Protein AF-0000000072982769 (afdb_homodimer)

Secondary structure (DSSP, 8-state):
--HHHHHHHHHHHHHHHHHHHHHHHS-HHHHHHHTT--HHHHTSHHHHHHHHHHHHHHHHHHHHHHHHHHH--HHHHHHHHHHHHHHHHHHHHHHHHHT-THHIIIIIHHHHHHHHHTT-/--HHHHHHHHHHHHHHHHHHHHHHHS-HHHHHHHTT--HHHHTSHHHHHHHHHHHHHHHHHHHHHHHHHHH--HHHHHHHHHHHHHHHHHHHHHHHHHT-THHIIIIIHHHHHHHHHTT-

Organism: Lacticaseibacillus paracasei (strain ATCC 334 / BCRC 17002 / CCUG 31169 / CIP 107868 / KCTC 3260 / NRRL B-441) (NCBI:txid321967)

Solvent-accessible surface area (backbone atoms only — not comparable to full-atom values): 11637 Å² total; per-residue (Å²): 131,48,68,68,37,51,51,42,50,49,49,52,22,50,49,27,43,52,50,14,46,39,40,58,66,44,53,49,68,56,40,14,62,78,54,61,43,59,52,77,52,41,64,32,68,67,44,41,49,51,34,30,52,52,11,46,49,30,35,38,52,18,49,44,53,51,47,42,68,70,75,37,60,71,70,57,26,42,52,52,48,38,42,52,25,44,36,41,20,53,44,14,49,51,38,21,74,69,52,36,64,64,31,32,67,71,33,12,48,52,18,44,52,38,29,57,44,58,77,98,131,48,68,66,37,50,52,42,50,49,49,52,21,50,49,27,41,50,48,15,46,39,40,58,66,44,52,49,69,54,41,14,62,76,55,61,42,60,52,78,53,41,63,33,67,67,45,41,50,52,35,30,53,52,12,45,50,31,34,38,51,17,50,45,53,50,47,40,66,70,75,36,60,70,69,58,28,42,51,52,49,36,43,52,24,45,37,41,19,54,44,14,47,52,36,21,74,70,53,36,64,64,31,31,66,72,33,13,48,51,19,43,51,37,29,57,44,59,78,97

Structure (mmCIF, N/CA/C/O backbone):
data_AF-0000000072982769-model_v1
#
loop_
_entity.id
_entity.type
_entity.pdbx_description
1 polymer 'Predicted membrane protein'
#
loop_
_atom_site.group_PDB
_atom_site.id
_atom_site.type_symbol
_atom_site.label_atom_id
_atom_site.label_alt_id
_atom_site.label_comp_id
_atom_site.label_asym_id
_atom_site.label_entity_id
_atom_site.label_seq_id
_atom_site.pdbx_PDB_ins_code
_atom_site.Cartn_x
_atom_site.Cartn_y
_atom_site.Cartn_z
_atom_site.occupancy
_atom_site.B_iso_or_equiv
_atom_site.auth_seq_id
_atom_site.auth_comp_id
_atom_site.auth_asym_id
_atom_site.auth_atom_id
_atom_site.pdbx_PDB_model_num
ATOM 1 N N . MET A 1 1 ? 12.148 -16.719 -15.406 1 91.94 1 MET A N 1
ATOM 2 C CA . MET A 1 1 ? 12.344 -15.281 -15.359 1 91.94 1 MET A CA 1
ATOM 3 C C . MET A 1 1 ? 13.805 -14.922 -15.609 1 91.94 1 MET A C 1
ATOM 5 O O . MET A 1 1 ? 14.711 -15.633 -15.172 1 91.94 1 MET A O 1
ATOM 9 N N . SER A 1 2 ? 14.016 -13.852 -16.344 1 95.31 2 SER A N 1
ATOM 10 C CA . SER A 1 2 ? 15.391 -13.461 -16.672 1 95.31 2 SER A CA 1
ATOM 11 C C . SER A 1 2 ? 16.109 -12.938 -15.438 1 95.31 2 SER A C 1
ATOM 13 O O . SER A 1 2 ? 15.484 -12.562 -14.445 1 95.31 2 SER A O 1
ATOM 15 N N . LEU A 1 3 ? 17.375 -12.984 -15.5 1 96.44 3 LEU A N 1
ATOM 16 C CA . LEU A 1 3 ? 18.188 -12.461 -14.406 1 96.44 3 LEU A CA 1
ATOM 17 C C . LEU A 1 3 ? 17.953 -10.969 -14.219 1 96.44 3 LEU A C 1
ATOM 19 O O . LEU A 1 3 ? 17.906 -10.484 -13.086 1 96.44 3 LEU A O 1
ATOM 23 N N . ILE A 1 4 ? 17.812 -10.258 -15.328 1 97.62 4 ILE A N 1
ATOM 24 C CA . ILE A 1 4 ? 17.594 -8.812 -15.266 1 97.62 4 ILE A CA 1
ATOM 25 C C . ILE A 1 4 ? 16.281 -8.516 -14.539 1 97.62 4 ILE A C 1
ATOM 27 O O . ILE A 1 4 ? 16.234 -7.633 -13.68 1 97.62 4 ILE A O 1
ATOM 31 N N . SER A 1 5 ? 15.219 -9.242 -14.914 1 98.25 5 SER A N 1
ATOM 32 C CA . SER A 1 5 ? 13.938 -9.047 -14.242 1 98.25 5 SER A CA 1
ATOM 33 C C . SER A 1 5 ? 14.047 -9.344 -12.75 1 98.25 5 SER A C 1
ATOM 35 O O . SER A 1 5 ? 13.516 -8.602 -11.922 1 98.25 5 SER A O 1
ATOM 37 N N . THR A 1 6 ? 14.797 -10.398 -12.438 1 98.44 6 THR A N 1
ATOM 38 C CA . THR A 1 6 ? 14.961 -10.797 -11.039 1 98.44 6 THR A CA 1
ATOM 39 C C . THR A 1 6 ? 15.688 -9.703 -10.258 1 98.44 6 THR A C 1
ATOM 41 O O . THR A 1 6 ? 15.258 -9.336 -9.156 1 98.44 6 THR A O 1
ATOM 44 N N . LEU A 1 7 ? 16.656 -9.203 -10.82 1 98.62 7 LEU A N 1
ATOM 45 C CA . LEU A 1 7 ? 17.453 -8.172 -10.164 1 98.62 7 LEU A CA 1
ATOM 46 C C . LEU A 1 7 ? 16.641 -6.891 -10 1 98.62 7 LEU A C 1
ATOM 48 O O . LEU A 1 7 ? 16.688 -6.254 -8.945 1 98.62 7 LEU A O 1
ATOM 52 N N . LEU A 1 8 ? 15.883 -6.535 -11.031 1 98.81 8 LEU A N 1
ATOM 53 C CA . LEU A 1 8 ? 15.094 -5.309 -10.984 1 98.81 8 LEU A CA 1
ATOM 54 C C . LEU A 1 8 ? 13.984 -5.414 -9.945 1 98.81 8 LEU A C 1
ATOM 56 O O . LEU A 1 8 ? 13.703 -4.449 -9.227 1 98.81 8 LEU A O 1
ATOM 60 N N . VAL A 1 9 ? 13.359 -6.574 -9.836 1 98.88 9 VAL A N 1
ATOM 61 C CA . VAL A 1 9 ? 12.344 -6.777 -8.805 1 98.88 9 VAL A CA 1
ATOM 62 C C . VAL A 1 9 ? 12.984 -6.668 -7.426 1 98.88 9 VAL A C 1
ATOM 64 O O . VAL A 1 9 ? 12.422 -6.043 -6.523 1 98.88 9 VAL A O 1
ATOM 67 N N . GLY A 1 10 ? 14.172 -7.285 -7.266 1 98.81 10 GLY A N 1
ATOM 68 C CA . GLY A 1 10 ? 14.898 -7.168 -6.008 1 98.81 10 GLY A CA 1
ATOM 69 C C . GLY A 1 10 ? 15.211 -5.73 -5.633 1 98.81 10 GLY A C 1
ATOM 70 O O . GLY A 1 10 ? 15.016 -5.328 -4.484 1 98.81 10 GLY A O 1
ATOM 71 N N . LEU A 1 11 ? 15.602 -4.934 -6.602 1 98.75 11 LEU A N 1
ATOM 72 C CA . LEU A 1 11 ? 15.93 -3.531 -6.375 1 98.75 11 LEU A CA 1
ATOM 73 C C . LEU A 1 11 ? 14.68 -2.729 -6.02 1 98.75 11 LEU A C 1
ATOM 75 O O . LEU A 1 11 ? 14.734 -1.835 -5.172 1 98.75 11 LEU A O 1
ATOM 79 N N . LEU A 1 12 ? 13.594 -3.09 -6.656 1 98.81 12 LEU A N 1
ATOM 80 C CA . LEU A 1 12 ? 12.336 -2.42 -6.336 1 98.81 12 LEU A CA 1
ATOM 81 C C . LEU A 1 12 ? 11.898 -2.738 -4.91 1 98.81 12 LEU A C 1
ATOM 83 O O . LEU A 1 12 ? 11.391 -1.862 -4.203 1 98.81 12 LEU A O 1
ATOM 87 N N . GLY A 1 13 ? 12.062 -4 -4.508 1 98.81 13 GLY A N 1
ATOM 88 C CA . GLY A 1 13 ? 11.812 -4.352 -3.121 1 98.81 13 GLY A CA 1
ATOM 89 C C . GLY A 1 13 ? 12.664 -3.57 -2.141 1 98.81 13 GLY A C 1
ATOM 90 O O . GLY A 1 13 ? 12.156 -3.059 -1.14 1 98.81 13 GLY A O 1
ATOM 91 N N . LEU A 1 14 ? 13.922 -3.42 -2.459 1 98.69 14 LEU A N 1
ATOM 92 C CA . LEU A 1 14 ? 14.844 -2.67 -1.609 1 98.69 14 LEU A CA 1
ATOM 93 C C . LEU A 1 14 ? 14.469 -1.193 -1.569 1 98.69 14 LEU A C 1
ATOM 95 O O . LEU A 1 14 ? 14.586 -0.547 -0.526 1 98.69 14 LEU A O 1
ATOM 99 N N . LEU A 1 15 ? 14.07 -0.693 -2.688 1 98.69 15 LEU A N 1
ATOM 100 C CA . LEU A 1 15 ? 13.594 0.687 -2.744 1 98.69 15 LEU A CA 1
ATOM 101 C C . LEU A 1 15 ? 12.453 0.912 -1.758 1 98.69 15 LEU A C 1
ATOM 103 O O . LEU A 1 15 ? 12.477 1.874 -0.987 1 98.69 15 LEU A O 1
ATOM 107 N N . HIS A 1 16 ? 11.516 0.004 -1.692 1 98.88 16 HIS A N 1
ATOM 108 C CA . HIS A 1 16 ? 10.352 0.176 -0.829 1 98.88 16 HIS A CA 1
ATOM 109 C C . HIS A 1 16 ? 10.719 -0.029 0.637 1 98.88 16 HIS A C 1
ATOM 111 O O . HIS A 1 16 ? 10.102 0.566 1.524 1 98.88 16 HIS A O 1
ATOM 117 N N . LEU A 1 17 ? 11.75 -0.805 0.918 1 98.88 17 LEU A N 1
ATOM 118 C CA . LEU A 1 17 ? 12.25 -0.886 2.285 1 98.88 17 LEU A CA 1
ATOM 119 C C . LEU A 1 17 ? 12.922 0.423 2.695 1 98.88 17 LEU A C 1
ATOM 121 O O . LEU A 1 17 ? 12.789 0.857 3.842 1 98.88 17 LEU A O 1
ATOM 125 N N . THR A 1 18 ? 13.617 1.024 1.748 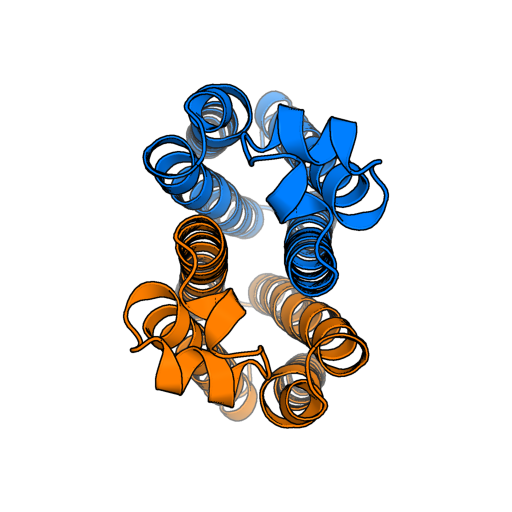1 98.5 18 THR A N 1
ATOM 126 C CA . THR A 1 18 ? 14.266 2.301 2.018 1 98.5 18 THR A CA 1
ATOM 127 C C . THR A 1 18 ? 13.234 3.396 2.264 1 98.5 18 THR A C 1
ATOM 129 O O . THR A 1 18 ? 13.375 4.195 3.191 1 98.5 18 THR A O 1
ATOM 132 N N . ILE A 1 19 ? 12.188 3.365 1.481 1 98.25 19 ILE A N 1
ATOM 133 C CA . ILE A 1 19 ? 11.117 4.344 1.643 1 98.25 19 ILE A CA 1
ATOM 134 C C . ILE A 1 19 ? 10.422 4.125 2.98 1 98.25 19 ILE A C 1
ATOM 136 O O . ILE A 1 19 ? 10.109 5.082 3.691 1 98.25 19 ILE A O 1
ATOM 140 N N . MET A 1 20 ? 10.219 2.904 3.326 1 98.81 20 MET A N 1
ATOM 141 C CA . MET A 1 20 ? 9.648 2.59 4.633 1 98.81 20 MET A CA 1
ATOM 142 C C . MET A 1 20 ? 10.508 3.172 5.754 1 98.81 20 MET A C 1
ATOM 144 O O . MET A 1 20 ? 9.992 3.807 6.672 1 98.81 20 MET A O 1
ATOM 148 N N . ALA A 1 21 ? 11.812 2.939 5.664 1 98.75 21 ALA A N 1
ATOM 149 C CA . ALA A 1 21 ? 12.719 3.432 6.699 1 98.75 21 ALA A CA 1
ATOM 150 C C . ALA A 1 21 ? 12.641 4.949 6.816 1 98.75 21 ALA A C 1
ATOM 152 O O . ALA A 1 21 ? 12.609 5.492 7.926 1 98.75 21 ALA A O 1
ATOM 153 N N . LEU A 1 22 ? 12.578 5.625 5.738 1 98.44 22 LEU A N 1
ATOM 154 C CA . LEU A 1 22 ? 12.484 7.082 5.727 1 98.44 22 LEU A CA 1
ATOM 155 C C . LEU A 1 22 ? 11.18 7.555 6.348 1 98.44 22 LEU A C 1
ATOM 157 O O . LEU A 1 22 ? 11.172 8.484 7.16 1 98.44 22 LEU A O 1
ATOM 161 N N . GLU A 1 23 ? 10.109 6.887 6.008 1 98.62 23 GLU A N 1
ATOM 162 C CA . GLU A 1 23 ? 8.781 7.281 6.48 1 98.62 23 GLU A CA 1
ATOM 163 C C . GLU A 1 23 ? 8.617 6.98 7.965 1 98.62 23 GLU A C 1
ATOM 165 O O . GLU A 1 23 ? 8.023 7.777 8.703 1 98.62 23 GLU A O 1
ATOM 170 N N . MET A 1 24 ? 9.18 5.914 8.406 1 98.62 24 MET A N 1
ATOM 171 C CA . MET A 1 24 ? 8.906 5.461 9.766 1 98.62 24 MET A CA 1
ATOM 172 C C . MET A 1 24 ? 9.945 6.004 10.742 1 98.62 24 MET A C 1
ATOM 174 O O . MET A 1 24 ? 9.633 6.266 11.906 1 98.62 24 MET A O 1
ATOM 178 N N . PHE A 1 25 ? 11.164 6.223 10.211 1 98.56 25 PHE A N 1
ATOM 179 C CA . PHE A 1 25 ? 12.234 6.492 11.164 1 98.56 25 PHE A CA 1
ATOM 180 C C . PHE A 1 25 ? 13.008 7.746 10.773 1 98.56 25 PHE A C 1
ATOM 182 O O . PHE A 1 25 ? 13.867 8.211 11.523 1 98.56 25 PHE A O 1
ATOM 189 N N . GLY A 1 26 ? 12.773 8.336 9.656 1 98.38 26 GLY A N 1
ATOM 190 C CA . GLY A 1 26 ? 13.484 9.531 9.234 1 98.38 26 GLY A CA 1
ATOM 191 C C . GLY A 1 26 ? 13.227 10.727 10.125 1 98.38 26 GLY A C 1
ATOM 192 O O . GLY A 1 26 ? 12.164 10.828 10.75 1 98.38 26 GLY A O 1
ATOM 193 N N . LYS A 1 27 ? 14.227 11.656 10.156 1 98.38 27 LYS A N 1
ATOM 194 C CA . LYS A 1 27 ? 13.977 12.93 10.82 1 98.38 27 LYS A CA 1
ATOM 195 C C . LYS A 1 27 ? 13.008 13.789 10.008 1 98.38 27 LYS A C 1
ATOM 197 O O . LYS A 1 27 ? 12.984 13.727 8.781 1 98.38 27 LYS A O 1
ATOM 202 N N . PRO A 1 28 ? 12.273 14.516 10.75 1 98.38 28 PRO A N 1
ATOM 203 C CA . PRO A 1 28 ? 11.281 15.336 10.055 1 98.38 28 PRO A CA 1
ATOM 204 C C . PRO A 1 28 ? 11.891 16.156 8.914 1 98.38 28 PRO A C 1
ATOM 206 O O . PRO A 1 28 ? 11.266 16.312 7.863 1 98.38 28 PRO A O 1
ATOM 209 N N . GLU A 1 29 ? 13.062 16.625 9.055 1 98.44 29 GLU A N 1
ATOM 210 C CA . GLU A 1 29 ? 13.719 17.406 8.008 1 98.44 29 GLU A CA 1
ATOM 211 C C . GLU A 1 29 ? 13.945 16.562 6.754 1 98.44 29 GLU A C 1
ATOM 213 O O . GLU A 1 29 ? 13.719 17.047 5.637 1 98.44 29 GLU A O 1
ATOM 218 N N . SER A 1 30 ? 14.375 15.398 6.953 1 98.06 30 SER A N 1
ATOM 219 C CA . SER A 1 30 ? 14.602 14.477 5.84 1 98.06 30 SER A CA 1
ATOM 220 C C . SER A 1 30 ? 13.289 14.094 5.164 1 98.06 30 SER A C 1
ATOM 222 O O . SER A 1 30 ? 13.203 14.055 3.936 1 98.06 30 SER A O 1
ATOM 224 N N . GLN A 1 31 ? 12.32 13.789 5.957 1 98 31 GLN A N 1
ATOM 225 C CA . GLN A 1 31 ? 11.008 13.461 5.414 1 98 31 GLN A CA 1
ATOM 226 C C . GLN A 1 31 ? 10.445 14.617 4.598 1 98 31 GLN A C 1
ATOM 228 O O . GLN A 1 31 ? 9.969 14.422 3.477 1 98 31 GLN A O 1
ATOM 233 N N . ALA A 1 32 ? 10.531 15.828 5.195 1 97.94 32 ALA A N 1
ATOM 234 C CA . ALA A 1 32 ? 10.039 17.016 4.512 1 97.94 32 ALA A CA 1
ATOM 235 C C . ALA A 1 32 ? 10.703 17.188 3.15 1 97.94 32 ALA A C 1
ATOM 237 O O . ALA A 1 32 ? 10.031 17.453 2.15 1 97.94 32 ALA A O 1
ATOM 238 N N . GLU A 1 33 ? 11.93 16.938 3.064 1 96.06 33 GLU A N 1
ATOM 239 C CA . GLU A 1 33 ? 12.703 17.094 1.835 1 96.06 33 GLU A CA 1
A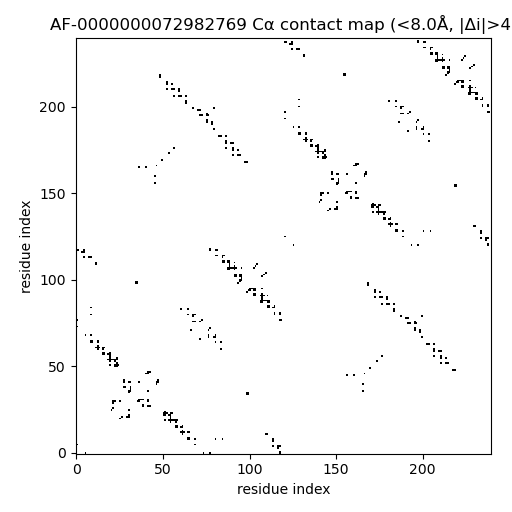TOM 240 C C . GLU A 1 33 ? 12.352 16.016 0.821 1 96.06 33 GLU A C 1
ATOM 242 O O . GLU A 1 33 ? 12.062 16.312 -0.341 1 96.06 33 GLU A O 1
ATOM 247 N N . ASN A 1 34 ? 12.312 14.789 1.242 1 94 34 ASN A N 1
ATOM 248 C CA . ASN A 1 34 ? 12.164 13.664 0.332 1 94 34 ASN A CA 1
ATOM 249 C C . ASN A 1 34 ? 10.727 13.523 -0.157 1 94 34 ASN A C 1
ATOM 251 O O . ASN A 1 34 ? 10.484 13.039 -1.261 1 94 34 ASN A O 1
ATOM 255 N N . PHE A 1 35 ? 9.844 14.039 0.615 1 94.62 35 PHE A N 1
ATOM 256 C CA . PHE A 1 35 ? 8.445 13.867 0.239 1 94.62 35 PHE A CA 1
ATOM 257 C C . PHE A 1 35 ? 7.812 15.203 -0.129 1 94.62 35 PHE A C 1
ATOM 259 O O . PHE A 1 35 ? 6.598 15.289 -0.318 1 94.62 35 PHE A O 1
ATOM 266 N N . SER A 1 36 ? 8.656 16.203 -0.176 1 95.31 36 SER A N 1
ATOM 267 C CA . SER A 1 36 ? 8.25 17.531 -0.636 1 95.31 36 SER A CA 1
ATOM 268 C C . SER A 1 36 ? 7.059 18.047 0.163 1 95.31 36 SER A C 1
ATOM 270 O O . SER A 1 36 ? 6.055 18.484 -0.414 1 95.31 36 SER A O 1
ATOM 272 N N . MET A 1 37 ? 7.121 18 1.462 1 96.38 37 MET A N 1
ATOM 273 C CA . MET A 1 37 ? 6.141 18.531 2.41 1 96.38 37 MET A CA 1
ATOM 274 C C . MET A 1 37 ? 6.754 19.625 3.268 1 96.38 37 MET A C 1
ATOM 276 O O . MET A 1 37 ? 7.953 19.609 3.555 1 96.38 37 MET A O 1
ATOM 280 N N . PRO A 1 38 ? 5.918 20.625 3.6 1 98 38 PRO A N 1
ATOM 281 C CA . PRO A 1 38 ? 6.461 21.625 4.523 1 98 38 PRO A CA 1
ATOM 282 C C . PRO A 1 38 ? 6.895 21.016 5.855 1 98 38 PRO A C 1
ATOM 284 O O . PRO A 1 38 ? 6.215 20.141 6.395 1 98 38 PRO A O 1
ATOM 287 N N . LEU A 1 39 ? 8.023 21.484 6.316 1 98.38 39 LEU A N 1
ATOM 288 C CA . LEU A 1 39 ? 8.57 20.984 7.578 1 98.38 39 LEU A CA 1
ATOM 289 C C . LEU A 1 39 ? 7.562 21.156 8.711 1 98.38 39 LEU A C 1
ATOM 291 O O . LEU A 1 39 ? 7.402 20.281 9.547 1 98.38 39 LEU A O 1
ATOM 295 N N . ALA A 1 40 ? 6.879 22.266 8.734 1 98.38 40 ALA A N 1
ATOM 296 C CA . ALA A 1 40 ? 5.898 22.562 9.781 1 98.38 40 ALA A CA 1
ATOM 297 C C . ALA A 1 40 ? 4.777 21.516 9.773 1 98.38 40 ALA A C 1
ATOM 299 O O . ALA A 1 40 ? 4.262 21.156 10.836 1 98.38 40 ALA A O 1
ATOM 300 N N . PHE A 1 41 ? 4.488 21.047 8.648 1 98.38 41 PHE A N 1
ATOM 301 C CA . PHE A 1 41 ? 3.457 20.016 8.523 1 98.38 41 PHE A CA 1
ATOM 302 C C . PHE A 1 41 ? 3.971 18.672 9.008 1 98.38 41 PHE A C 1
ATOM 304 O O . PHE A 1 41 ? 3.309 18 9.797 1 98.38 41 PHE A O 1
ATOM 311 N N . VAL A 1 42 ? 5.113 18.266 8.547 1 98.5 42 VAL A N 1
ATOM 312 C CA . VAL A 1 42 ? 5.688 16.953 8.82 1 98.5 42 VAL A CA 1
ATOM 313 C C . VAL A 1 42 ? 5.887 16.766 10.32 1 98.5 42 VAL A C 1
ATOM 315 O O . VAL A 1 42 ? 5.746 15.664 10.844 1 98.5 42 VAL A O 1
ATOM 318 N N . LYS A 1 43 ? 6.07 17.891 10.977 1 98.56 43 LYS A N 1
ATOM 319 C CA . LYS A 1 43 ? 6.363 17.828 12.406 1 98.56 43 LYS A CA 1
ATOM 320 C C . LYS A 1 43 ? 5.094 17.594 13.219 1 98.56 43 LYS A C 1
ATOM 322 O O . LYS A 1 43 ? 5.164 17.266 14.406 1 98.56 43 LYS A O 1
ATOM 327 N N . GLN A 1 44 ? 3.988 17.766 12.625 1 98.12 44 GLN A N 1
ATOM 328 C CA . GLN A 1 44 ? 2.74 17.5 13.344 1 98.12 44 GLN A CA 1
ATOM 329 C C . GLN A 1 44 ? 2.598 16.031 13.68 1 98.12 44 GLN A C 1
ATOM 331 O O . GLN A 1 44 ? 2.922 15.156 12.867 1 98.12 44 GLN A O 1
ATOM 336 N N . PRO A 1 45 ? 2.102 15.773 14.828 1 97.62 45 PRO A N 1
ATOM 337 C CA . PRO A 1 45 ? 1.966 14.375 15.25 1 97.62 45 PRO A CA 1
ATOM 338 C C . PRO A 1 45 ? 1.129 13.547 14.281 1 97.62 45 PRO A C 1
ATOM 340 O O . PRO A 1 45 ? 1.487 12.406 13.969 1 97.62 45 PRO A O 1
ATOM 343 N N . ASN A 1 46 ? 0.078 14.07 13.781 1 97.69 46 ASN A N 1
ATOM 344 C CA . ASN A 1 46 ? -0.791 13.305 12.883 1 97.69 46 ASN A CA 1
ATOM 345 C C . ASN A 1 46 ? -0.133 13.07 11.531 1 97.69 46 ASN A C 1
ATOM 347 O O . ASN A 1 46 ? -0.38 12.047 10.883 1 97.69 46 ASN A O 1
ATOM 351 N N . ALA A 1 47 ? 0.674 14.008 11.102 1 98.25 47 ALA A N 1
ATOM 352 C CA . ALA A 1 47 ? 1.441 13.781 9.883 1 98.25 47 ALA A CA 1
ATOM 353 C C . ALA A 1 47 ? 2.439 12.641 10.062 1 98.25 47 ALA A C 1
ATOM 355 O O . ALA A 1 47 ? 2.596 11.797 9.172 1 98.25 47 ALA A O 1
ATOM 356 N N . GLN A 1 48 ? 3.027 12.625 11.211 1 98.5 48 GLN A N 1
ATOM 357 C C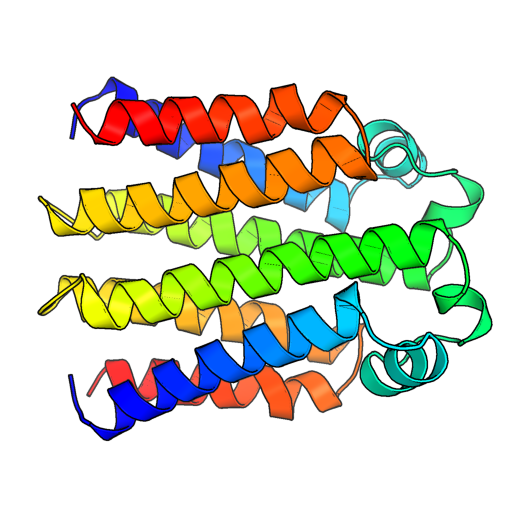A . GLN A 1 48 ? 3.971 11.555 11.516 1 98.5 48 GLN A CA 1
ATOM 358 C C . GLN A 1 48 ? 3.273 10.195 11.539 1 98.5 48 GLN A C 1
ATOM 360 O O . GLN A 1 48 ? 3.803 9.211 11.016 1 98.5 48 GLN A O 1
ATOM 365 N N . ILE A 1 49 ? 2.168 10.156 12.094 1 97.81 49 ILE A N 1
ATOM 366 C CA . ILE A 1 49 ? 1.403 8.914 12.148 1 97.81 49 ILE A CA 1
ATOM 367 C C . ILE A 1 49 ? 1.047 8.477 10.727 1 97.81 49 ILE A C 1
ATOM 369 O O . ILE A 1 49 ? 1.183 7.297 10.391 1 97.81 49 ILE A O 1
ATOM 373 N N . ALA A 1 50 ? 0.625 9.414 9.906 1 97.31 50 ALA A N 1
ATOM 374 C CA . ALA A 1 50 ? 0.268 9.102 8.523 1 97.31 50 ALA A CA 1
ATOM 375 C C . ALA A 1 50 ? 1.474 8.578 7.75 1 97.31 50 ALA A C 1
ATOM 377 O O . ALA A 1 50 ? 1.36 7.605 7 1 97.31 50 ALA A O 1
ATOM 378 N N . LEU A 1 51 ? 2.607 9.258 7.98 1 98.25 51 LEU A N 1
ATOM 379 C CA . LEU A 1 51 ? 3.826 8.836 7.297 1 98.25 51 LEU A CA 1
ATOM 380 C C . LEU A 1 51 ? 4.242 7.438 7.734 1 98.25 51 LEU A C 1
ATOM 382 O O . LEU A 1 51 ? 4.602 6.605 6.898 1 98.25 51 LEU A O 1
ATOM 386 N N . LYS A 1 52 ? 4.176 7.176 8.969 1 98.5 52 LYS A N 1
ATOM 387 C CA . LYS A 1 52 ? 4.562 5.859 9.469 1 98.5 52 LYS A CA 1
ATOM 388 C C . LYS A 1 52 ? 3.611 4.777 8.961 1 98.5 52 LYS A C 1
ATOM 390 O O . LYS A 1 52 ? 4.039 3.668 8.648 1 98.5 52 LYS A O 1
ATOM 395 N N . ASN A 1 53 ? 2.336 5.145 8.883 1 98.12 53 ASN A N 1
ATOM 396 C CA . ASN A 1 53 ? 1.366 4.219 8.312 1 98.12 53 ASN A CA 1
ATOM 397 C C . ASN A 1 53 ? 1.672 3.916 6.848 1 98.12 53 ASN A C 1
ATOM 399 O O . ASN A 1 53 ? 1.638 2.758 6.426 1 98.12 53 ASN A O 1
ATOM 403 N N . GLN A 1 54 ? 2.027 4.883 6.109 1 98.19 54 GLN A N 1
ATOM 404 C CA . GLN A 1 54 ? 2.445 4.699 4.727 1 98.19 54 GLN A CA 1
ATOM 405 C C . GLN A 1 54 ? 3.699 3.832 4.641 1 98.19 54 GLN A C 1
ATOM 407 O O . GLN A 1 54 ? 3.852 3.043 3.707 1 98.19 54 GLN A O 1
ATOM 412 N N . GLY A 1 55 ? 4.539 4.027 5.609 1 98.69 55 GLY A N 1
ATOM 413 C CA . GLY A 1 55 ? 5.758 3.236 5.672 1 98.69 55 GLY A CA 1
ATOM 414 C C . GLY A 1 55 ? 5.496 1.749 5.816 1 98.69 55 GLY A C 1
ATOM 415 O O . GLY A 1 55 ? 6.141 0.932 5.156 1 98.69 55 GLY A O 1
ATOM 416 N N . ILE A 1 56 ? 4.613 1.423 6.652 1 98.62 56 ILE A N 1
ATOM 417 C CA . ILE A 1 56 ? 4.316 0.01 6.859 1 98.62 56 ILE A CA 1
ATOM 418 C C . ILE A 1 56 ? 3.729 -0.587 5.582 1 98.62 56 ILE A C 1
ATOM 420 O O . ILE A 1 56 ? 3.98 -1.75 5.262 1 98.62 56 ILE A O 1
ATOM 424 N N . TYR A 1 57 ? 2.928 0.179 4.781 1 98.75 57 TYR A N 1
ATOM 425 C CA . TYR A 1 57 ? 2.439 -0.287 3.486 1 98.75 57 TYR A CA 1
ATOM 426 C C . TYR A 1 57 ? 3.598 -0.567 2.535 1 98.75 57 TYR A C 1
ATOM 428 O O . TYR A 1 57 ? 3.633 -1.611 1.882 1 98.75 57 TYR A O 1
ATOM 436 N N . ASN A 1 58 ? 4.539 0.353 2.525 1 98.81 58 ASN A N 1
ATOM 437 C CA . ASN A 1 58 ? 5.699 0.155 1.664 1 98.81 58 ASN A CA 1
ATOM 438 C C . ASN A 1 58 ? 6.512 -1.065 2.088 1 98.81 58 ASN A C 1
ATOM 440 O O . ASN A 1 58 ? 6.98 -1.83 1.243 1 98.81 58 ASN A O 1
ATOM 444 N N . GLY A 1 59 ? 6.664 -1.217 3.354 1 98.88 59 GLY A N 1
ATOM 445 C CA . GLY A 1 59 ? 7.367 -2.389 3.852 1 98.88 59 GLY A CA 1
ATOM 446 C C . GLY A 1 59 ? 6.68 -3.693 3.498 1 98.88 59 GLY A C 1
ATOM 447 O O . GLY A 1 59 ? 7.332 -4.652 3.078 1 98.88 59 GLY A O 1
ATOM 448 N N . ALA A 1 60 ? 5.41 -3.713 3.682 1 98.94 60 ALA A N 1
ATOM 449 C CA . ALA A 1 60 ? 4.648 -4.918 3.367 1 98.94 60 ALA A CA 1
ATOM 450 C C . ALA A 1 60 ? 4.699 -5.223 1.872 1 98.94 60 ALA A C 1
ATOM 452 O O . ALA A 1 60 ? 4.824 -6.383 1.475 1 98.94 60 ALA A O 1
ATOM 453 N N . LEU A 1 61 ? 4.602 -4.191 1.059 1 98.88 61 LEU A N 1
ATOM 454 C CA . LEU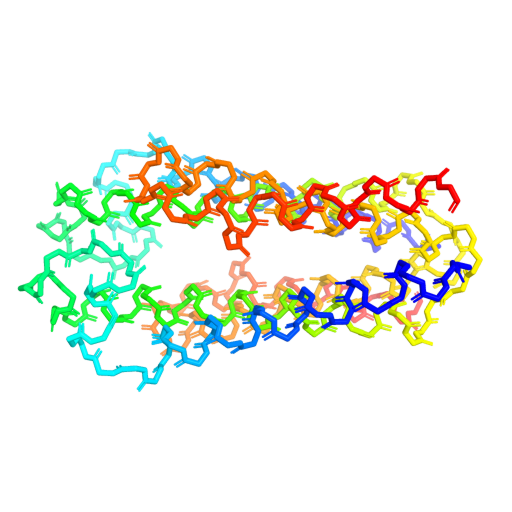 A 1 61 ? 4.719 -4.359 -0.385 1 98.88 61 LEU A CA 1
ATOM 455 C C . LEU A 1 61 ? 6.07 -4.961 -0.755 1 98.88 61 LEU A C 1
ATOM 457 O O . LEU A 1 61 ? 6.145 -5.879 -1.574 1 98.88 61 LEU A O 1
ATOM 461 N N . ALA A 1 62 ? 7.121 -4.457 -0.091 1 98.94 62 ALA A N 1
ATOM 462 C CA . ALA A 1 62 ? 8.461 -4.977 -0.334 1 98.94 62 ALA A CA 1
ATOM 463 C C . ALA A 1 62 ? 8.555 -6.457 0.032 1 98.94 62 ALA A C 1
ATOM 465 O O . ALA A 1 62 ? 9.086 -7.258 -0.735 1 98.94 62 ALA A O 1
ATOM 466 N N . VAL A 1 63 ? 8.008 -6.762 1.134 1 98.88 63 VAL A N 1
ATOM 467 C CA . VAL A 1 63 ? 8.086 -8.133 1.627 1 98.88 63 VAL A CA 1
ATOM 468 C C . VAL A 1 63 ? 7.328 -9.07 0.685 1 98.88 63 VAL A C 1
ATOM 470 O O . VAL A 1 63 ? 7.832 -10.133 0.318 1 98.88 63 VAL A O 1
ATOM 473 N N . VAL A 1 64 ? 6.156 -8.672 0.249 1 98.94 64 VAL A N 1
ATOM 474 C CA . VAL A 1 64 ? 5.367 -9.5 -0.656 1 98.94 64 VAL A CA 1
ATOM 475 C C . VAL A 1 64 ? 6.105 -9.664 -1.982 1 98.94 64 VAL A C 1
ATOM 477 O O . VAL A 1 64 ? 6.148 -10.766 -2.543 1 98.94 64 VAL A O 1
ATOM 480 N N . MET A 1 65 ? 6.688 -8.617 -2.451 1 98.88 65 MET A N 1
ATOM 481 C CA . MET A 1 65 ? 7.402 -8.672 -3.723 1 98.88 65 MET A CA 1
ATOM 482 C C . MET A 1 65 ? 8.617 -9.586 -3.625 1 98.88 65 MET A C 1
ATOM 484 O O . MET A 1 65 ? 8.812 -10.461 -4.473 1 98.88 65 MET A O 1
ATOM 488 N N . LEU A 1 66 ? 9.375 -9.516 -2.576 1 98.88 66 LEU A N 1
ATOM 489 C CA . LEU A 1 66 ? 10.594 -10.297 -2.414 1 98.88 66 LEU A CA 1
ATOM 490 C C . LEU A 1 66 ? 10.266 -11.766 -2.146 1 98.88 66 LEU A 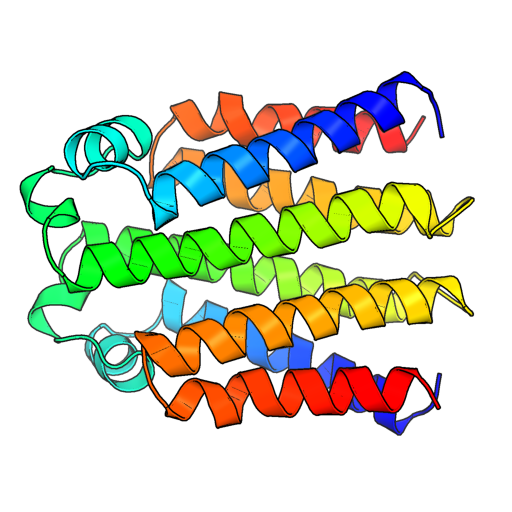C 1
ATOM 492 O O . LEU A 1 66 ? 10.945 -12.664 -2.658 1 98.88 66 LEU A O 1
ATOM 496 N N . LEU A 1 67 ? 9.242 -12 -1.384 1 98.88 67 LEU A N 1
ATOM 497 C CA . LEU A 1 67 ? 8.852 -13.383 -1.132 1 98.88 67 LEU A CA 1
ATOM 498 C C . LEU A 1 67 ? 8.273 -14.023 -2.391 1 98.88 67 LEU A C 1
ATOM 500 O O . LEU A 1 67 ? 8.422 -15.227 -2.602 1 98.88 67 LEU A O 1
ATOM 504 N N . SER A 1 68 ? 7.625 -13.195 -3.211 1 98.81 68 SER A N 1
ATOM 505 C CA . SER A 1 68 ? 7.117 -13.711 -4.477 1 98.81 68 SER A CA 1
ATOM 506 C C . SER A 1 68 ? 8.25 -14.18 -5.379 1 98.81 68 SER A C 1
ATOM 508 O O . SER A 1 68 ? 8.102 -15.141 -6.133 1 98.81 68 SER A O 1
ATOM 510 N N . LEU A 1 69 ? 9.406 -13.578 -5.277 1 98.19 69 LEU A N 1
ATOM 511 C CA . LEU A 1 69 ? 10.586 -13.953 -6.047 1 98.19 69 LEU A CA 1
ATOM 512 C C . LEU A 1 69 ? 11.07 -15.344 -5.648 1 98.19 69 LEU A C 1
ATOM 514 O O . LEU A 1 69 ? 11.539 -16.109 -6.5 1 98.19 69 LEU A O 1
ATOM 518 N N . VAL A 1 70 ? 10.852 -15.633 -4.379 1 97.5 70 VAL A N 1
ATOM 519 C CA . VAL A 1 70 ? 11.461 -16.844 -3.85 1 97.5 70 VAL A CA 1
ATOM 520 C C . VAL A 1 70 ? 10.43 -17.969 -3.803 1 97.5 70 VAL A C 1
ATOM 522 O O . VAL A 1 70 ? 10.75 -19.141 -4.047 1 97.5 70 VAL A O 1
ATOM 525 N N . LEU A 1 71 ? 9.195 -17.688 -3.621 1 98.5 71 LEU A N 1
ATOM 526 C CA . LEU A 1 71 ? 8.203 -18.703 -3.293 1 98.5 71 LEU A CA 1
ATOM 527 C C . LEU A 1 71 ? 7.449 -19.156 -4.539 1 98.5 71 LEU A C 1
ATOM 529 O O . LEU A 1 71 ? 6.871 -20.234 -4.562 1 98.5 71 LEU A O 1
ATOM 533 N N . LEU A 1 72 ? 7.367 -18.266 -5.512 1 98.31 72 LEU A N 1
ATOM 534 C CA . LEU A 1 72 ? 6.594 -18.578 -6.711 1 98.31 72 LEU A CA 1
ATOM 535 C C . LEU A 1 72 ? 7.512 -18.953 -7.863 1 98.31 72 LEU A C 1
ATOM 537 O O . LEU A 1 72 ? 8.695 -18.609 -7.867 1 98.31 72 LEU A O 1
ATOM 541 N N . HIS A 1 73 ? 6.898 -19.672 -8.766 1 95.44 73 HIS A N 1
ATOM 542 C CA . HIS A 1 73 ? 7.664 -20.125 -9.922 1 95.44 73 HIS A CA 1
ATOM 543 C C . HIS A 1 73 ? 6.801 -20.125 -11.18 1 95.44 73 HIS A C 1
ATOM 545 O O . HIS A 1 73 ? 5.57 -20.109 -11.102 1 95.44 73 HIS A O 1
ATOM 551 N N . GLY A 1 74 ? 7.52 -20.047 -12.344 1 95.69 74 GLY A N 1
ATOM 552 C CA . GLY A 1 74 ? 6.84 -20.203 -13.617 1 95.69 74 GLY A CA 1
ATOM 553 C C . GLY A 1 74 ? 5.922 -19.047 -13.961 1 95.69 74 GLY A C 1
ATOM 554 O O . GLY A 1 74 ? 6.223 -17.891 -13.648 1 95.69 74 GLY A O 1
ATOM 555 N N . ILE A 1 75 ? 4.887 -19.297 -14.625 1 97.31 75 ILE A N 1
ATOM 556 C CA . ILE A 1 75 ? 4.023 -18.266 -15.203 1 97.31 75 ILE A CA 1
ATOM 557 C C . ILE A 1 75 ? 3.312 -17.5 -14.086 1 97.31 75 ILE A C 1
ATOM 559 O O . ILE A 1 75 ? 3.086 -16.297 -14.203 1 97.31 75 ILE A O 1
ATOM 563 N N . ASP A 1 76 ? 2.945 -18.156 -13.008 1 97.94 76 ASP A N 1
ATOM 564 C CA . ASP A 1 76 ? 2.229 -17.5 -11.922 1 97.94 76 ASP A CA 1
ATOM 565 C C . ASP A 1 76 ? 3.137 -16.516 -11.18 1 97.94 76 ASP A C 1
ATOM 567 O O . ASP A 1 76 ? 2.676 -15.484 -10.68 1 97.94 76 ASP A O 1
ATOM 571 N N . GLN A 1 77 ? 4.461 -16.875 -11.109 1 98.5 77 GLN A N 1
ATOM 572 C CA . GLN A 1 77 ? 5.41 -15.914 -10.57 1 98.5 77 GLN A CA 1
ATOM 573 C C . GLN A 1 77 ? 5.434 -14.633 -11.406 1 98.5 77 GLN A C 1
ATOM 575 O O . GLN A 1 77 ? 5.391 -13.531 -10.867 1 98.5 77 GLN A O 1
ATOM 580 N N . LEU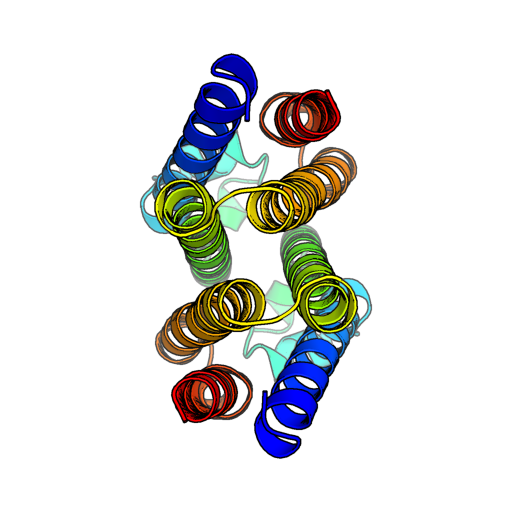 A 1 78 ? 5.414 -14.844 -12.719 1 98.62 78 LEU A N 1
ATOM 581 C CA . LEU A 1 78 ? 5.457 -13.711 -13.633 1 98.62 78 LEU A CA 1
ATOM 582 C C . LEU A 1 78 ? 4.199 -12.859 -13.508 1 98.62 78 LEU A C 1
ATOM 584 O O . LEU A 1 78 ? 4.281 -11.633 -13.422 1 98.62 78 LEU A O 1
ATOM 588 N N . ILE A 1 79 ? 3.055 -13.453 -13.43 1 98.81 79 ILE A N 1
ATOM 589 C CA . ILE A 1 79 ? 1.795 -12.727 -13.312 1 98.81 79 ILE A CA 1
ATOM 590 C C . ILE A 1 79 ? 1.773 -11.93 -12.008 1 98.81 79 ILE A C 1
ATOM 592 O O . ILE A 1 79 ? 1.438 -10.75 -12 1 98.81 79 ILE A O 1
ATOM 596 N N . THR A 1 80 ? 2.189 -12.602 -10.938 1 98.94 80 THR A N 1
ATOM 597 C CA . THR A 1 80 ? 2.182 -11.945 -9.633 1 98.94 80 THR A CA 1
ATOM 598 C C . THR A 1 80 ? 3.111 -10.734 -9.625 1 98.94 80 THR A C 1
ATOM 600 O O . THR A 1 80 ? 2.725 -9.648 -9.188 1 98.94 80 THR A O 1
ATOM 603 N N . LEU A 1 81 ? 4.27 -10.914 -10.172 1 98.94 81 LEU A N 1
ATOM 604 C CA . LEU A 1 81 ? 5.246 -9.828 -10.148 1 98.94 81 LEU A CA 1
ATOM 605 C C . LEU A 1 81 ? 4.84 -8.719 -11.109 1 98.94 81 LEU A C 1
ATOM 607 O O . LEU A 1 81 ? 5.098 -7.543 -10.852 1 98.94 81 LEU A O 1
ATOM 611 N N . ARG A 1 82 ? 4.156 -9.062 -12.219 1 98.94 82 ARG A N 1
ATOM 612 C CA . ARG A 1 82 ? 3.604 -8.031 -13.094 1 98.94 82 ARG A CA 1
ATOM 613 C C . ARG A 1 82 ? 2.549 -7.207 -12.359 1 98.94 82 ARG A C 1
ATOM 615 O O . ARG A 1 82 ? 2.51 -5.98 -12.492 1 98.94 82 ARG A O 1
ATOM 622 N N . LEU A 1 83 ? 1.761 -7.812 -11.602 1 98.94 83 LEU A N 1
ATOM 623 C CA . LEU A 1 83 ? 0.728 -7.113 -10.844 1 98.94 83 LEU A CA 1
ATOM 624 C C . LEU A 1 83 ? 1.347 -6.211 -9.781 1 98.94 83 LEU A C 1
ATOM 626 O O . LEU A 1 83 ? 0.943 -5.055 -9.633 1 98.94 83 LEU A O 1
ATOM 630 N N . LEU A 1 84 ? 2.354 -6.68 -9.086 1 98.94 84 LEU A N 1
ATOM 631 C CA . LEU A 1 84 ? 2.979 -5.914 -8.008 1 98.94 84 LEU A CA 1
ATOM 632 C C . LEU A 1 84 ? 3.791 -4.754 -8.57 1 98.94 84 LEU A C 1
ATOM 634 O O . LEU A 1 84 ? 3.779 -3.654 -8.008 1 98.94 84 LEU A O 1
ATOM 638 N N . THR A 1 85 ? 4.48 -4.992 -9.664 1 98.94 85 THR A N 1
ATOM 639 C CA . THR A 1 85 ? 5.25 -3.906 -10.266 1 98.94 85 THR A CA 1
ATOM 640 C C . THR A 1 85 ? 4.328 -2.918 -10.977 1 98.94 85 THR A C 1
ATOM 642 O O . THR A 1 85 ? 4.621 -1.721 -11.039 1 98.94 85 THR A O 1
ATOM 645 N N . GLY A 1 86 ? 3.215 -3.379 -11.5 1 98.88 86 GLY A N 1
ATOM 646 C CA . GLY A 1 86 ? 2.174 -2.475 -11.961 1 98.88 86 GLY A CA 1
ATOM 647 C C . GLY A 1 86 ? 1.609 -1.599 -10.859 1 98.88 86 GLY A C 1
ATOM 648 O O . GLY A 1 86 ? 1.384 -0.404 -11.062 1 98.88 86 GLY A O 1
ATOM 649 N N . PHE A 1 87 ? 1.401 -2.223 -9.688 1 98.88 87 PHE A N 1
ATOM 650 C CA . PHE A 1 87 ? 1.029 -1.512 -8.477 1 98.88 87 PHE A CA 1
ATOM 651 C C . PHE A 1 87 ? 2.002 -0.373 -8.195 1 98.88 87 PHE A C 1
ATOM 653 O O . PHE A 1 87 ? 1.592 0.783 -8.062 1 98.88 87 PHE A O 1
ATOM 660 N N . VAL A 1 88 ? 3.248 -0.682 -8.234 1 98.94 88 VAL A N 1
ATOM 661 C CA . VAL A 1 88 ? 4.277 0.313 -7.961 1 98.94 88 VAL A CA 1
ATOM 662 C C . VAL A 1 88 ? 4.23 1.413 -9.023 1 98.94 88 VAL A C 1
ATOM 664 O O . VAL A 1 88 ? 4.367 2.596 -8.703 1 98.94 88 VAL A O 1
ATOM 667 N N . THR A 1 89 ? 4.016 1.062 -10.25 1 98.94 89 THR A N 1
ATOM 668 C CA . THR A 1 89 ? 3.963 2.02 -11.352 1 98.94 89 THR A CA 1
ATOM 669 C C . THR A 1 89 ? 2.793 2.984 -11.172 1 98.94 89 THR A C 1
ATOM 671 O O . THR A 1 89 ? 2.965 4.199 -11.266 1 98.94 89 THR A O 1
ATOM 674 N N . VAL A 1 90 ? 1.642 2.453 -10.82 1 98.88 90 VAL A N 1
ATOM 675 C CA . VAL A 1 90 ? 0.43 3.258 -10.711 1 98.88 90 VAL A CA 1
ATOM 676 C C . VAL A 1 90 ? 0.553 4.215 -9.523 1 98.88 90 VAL A C 1
ATOM 678 O O . VAL A 1 90 ? 0.261 5.41 -9.648 1 98.88 90 VAL A O 1
ATOM 681 N N . VAL A 1 91 ? 1.049 3.695 -8.383 1 98.56 91 VAL A N 1
ATOM 682 C CA . VAL A 1 91 ? 1.151 4.566 -7.215 1 98.56 91 VAL A CA 1
ATOM 683 C C . VAL A 1 91 ? 2.26 5.594 -7.434 1 98.56 91 VAL A C 1
ATOM 685 O O . VAL A 1 91 ? 2.15 6.738 -6.988 1 98.56 91 VAL A O 1
ATOM 688 N N . GLY A 1 92 ? 3.279 5.242 -8.172 1 98.69 92 GLY A N 1
ATOM 689 C CA . GLY A 1 92 ? 4.324 6.191 -8.523 1 98.69 92 GLY A CA 1
ATOM 690 C C . GLY A 1 92 ? 3.846 7.285 -9.461 1 98.69 92 GLY A C 1
ATOM 691 O O . GLY A 1 92 ? 4.258 8.438 -9.336 1 98.69 92 GLY A O 1
ATOM 692 N N . LEU A 1 93 ? 3.084 6.934 -10.461 1 98.81 93 LEU A N 1
ATOM 693 C CA . LEU A 1 93 ? 2.52 7.926 -11.375 1 98.81 93 LEU A CA 1
ATOM 694 C C . LEU A 1 93 ? 1.644 8.922 -10.617 1 98.81 93 LEU A C 1
ATOM 696 O O . LEU A 1 93 ? 1.757 10.133 -10.82 1 98.81 93 LEU A O 1
ATOM 700 N N . TYR A 1 94 ? 0.833 8.422 -9.766 1 98.75 94 TYR A N 1
ATOM 701 C CA . TYR A 1 94 ? -0.041 9.297 -8.992 1 98.75 94 TYR A CA 1
ATOM 702 C C . TYR A 1 94 ? 0.768 10.188 -8.055 1 98.75 94 TYR A C 1
ATOM 704 O O . TYR A 1 94 ? 0.534 11.398 -7.98 1 98.75 94 TYR A O 1
ATOM 712 N N . GLY A 1 95 ? 1.722 9.578 -7.363 1 97.19 95 GLY A N 1
ATOM 713 C CA . GLY A 1 95 ? 2.58 10.344 -6.477 1 97.19 95 GLY A CA 1
ATOM 714 C C . GLY A 1 95 ? 3.398 11.398 -7.199 1 97.19 95 GLY A C 1
ATOM 715 O O . GLY A 1 95 ? 3.58 12.508 -6.695 1 97.19 95 GLY A O 1
ATOM 716 N N . GLY A 1 96 ? 3.871 11.039 -8.383 1 97.62 96 GLY A N 1
ATOM 717 C CA . GLY A 1 96 ? 4.598 12.008 -9.188 1 97.62 96 GLY A CA 1
ATOM 718 C C . GLY A 1 96 ? 3.75 13.195 -9.609 1 97.62 96 GLY A C 1
ATOM 719 O O . GLY A 1 96 ? 4.25 14.32 -9.703 1 97.62 96 GLY A O 1
ATOM 720 N N . ALA A 1 97 ? 2.506 12.945 -9.805 1 97.62 97 ALA A N 1
ATOM 721 C CA . ALA A 1 97 ? 1.58 13.977 -10.273 1 97.62 97 ALA A CA 1
ATOM 722 C C . ALA A 1 97 ? 1.093 14.844 -9.109 1 97.62 97 ALA A C 1
ATOM 724 O O . ALA A 1 97 ? 0.75 16.016 -9.297 1 97.62 97 ALA A O 1
ATOM 725 N N . THR A 1 98 ? 1.123 14.305 -7.867 1 96.25 98 THR A N 1
ATOM 726 C CA . THR A 1 98 ? 0.395 14.992 -6.809 1 96.25 98 THR A CA 1
ATOM 727 C C . THR A 1 98 ? 1.33 15.359 -5.66 1 96.25 98 THR A C 1
ATOM 729 O O . THR A 1 98 ? 1.058 16.297 -4.902 1 96.25 98 THR A O 1
ATOM 732 N N . VAL A 1 99 ? 2.424 14.586 -5.512 1 94.25 99 VAL A N 1
ATOM 733 C CA . VAL A 1 99 ? 3.299 14.781 -4.359 1 94.25 99 VAL A CA 1
ATOM 734 C C . VAL A 1 99 ? 4.594 15.461 -4.805 1 94.25 99 VAL A C 1
ATOM 736 O O . VAL A 1 99 ? 4.898 16.578 -4.367 1 94.25 99 VAL A O 1
ATOM 739 N N . SER A 1 100 ? 5.312 14.805 -5.715 1 95.38 100 SER A N 1
ATOM 740 C CA . SER A 1 100 ? 6.586 15.32 -6.195 1 95.38 100 SER A CA 1
ATOM 741 C C . SER A 1 100 ? 6.992 14.672 -7.512 1 95.38 100 SER A C 1
ATOM 743 O O . SER A 1 100 ? 6.918 13.445 -7.656 1 95.38 100 SER A O 1
ATOM 745 N N . LYS A 1 101 ? 7.582 15.398 -8.398 1 96.44 101 LYS A N 1
ATOM 746 C CA . LYS A 1 101 ? 8.016 14.891 -9.695 1 96.44 101 LYS A CA 1
ATOM 747 C C . LYS A 1 101 ? 9.141 13.867 -9.531 1 96.44 101 LYS A C 1
ATOM 749 O O . LYS A 1 101 ? 9.32 12.992 -10.383 1 96.44 101 LYS A O 1
ATOM 754 N N . LYS A 1 102 ? 9.805 13.945 -8.422 1 96.69 102 LYS A N 1
ATOM 755 C CA . LYS A 1 102 ? 10.883 13.008 -8.125 1 96.69 102 LYS A CA 1
ATOM 756 C C . LYS A 1 102 ? 10.359 11.57 -8.094 1 96.69 102 LYS A C 1
ATOM 758 O O . LYS A 1 102 ? 11.078 10.633 -8.453 1 96.69 102 LYS A O 1
ATOM 763 N N . ILE A 1 103 ? 9.109 11.414 -7.805 1 97.56 103 ILE A N 1
ATOM 764 C CA . ILE A 1 103 ? 8.523 10.094 -7.625 1 97.56 103 ILE A CA 1
ATOM 765 C C . ILE A 1 103 ? 8.375 9.406 -8.977 1 97.56 103 ILE A C 1
ATOM 767 O O . ILE A 1 103 ? 8.461 8.18 -9.078 1 97.56 103 ILE A O 1
ATOM 771 N N . TYR A 1 104 ? 8.281 10.172 -10.039 1 98.19 104 TYR A N 1
ATOM 772 C CA . TYR A 1 104 ? 8.289 9.57 -11.375 1 98.19 104 TYR A CA 1
ATOM 773 C C . TYR A 1 104 ? 9.578 8.789 -11.609 1 98.19 104 TYR A C 1
ATOM 775 O O . TYR A 1 104 ? 9.539 7.652 -12.094 1 98.19 104 TYR A O 1
ATOM 783 N N . PHE A 1 105 ? 10.664 9.328 -11.086 1 97.81 105 PHE A N 1
ATOM 784 C CA . PHE A 1 105 ? 11.977 8.781 -11.414 1 97.81 105 PHE A CA 1
ATOM 785 C C . PHE A 1 105 ? 12.383 7.703 -10.422 1 97.81 105 PHE A C 1
ATOM 787 O O . PHE A 1 105 ? 13.078 6.75 -10.781 1 97.81 105 PHE A O 1
ATOM 794 N N . VAL A 1 106 ? 11.93 7.824 -9.203 1 97.31 106 VAL A N 1
ATOM 795 C CA . VAL A 1 106 ? 12.367 6.918 -8.148 1 97.31 106 VAL A CA 1
ATOM 796 C C . VAL A 1 106 ? 11.461 5.688 -8.109 1 97.31 106 VAL A C 1
ATOM 798 O O . VAL A 1 106 ? 11.906 4.59 -7.766 1 97.31 106 VAL A O 1
ATOM 801 N N . GLN A 1 107 ? 10.25 5.918 -8.547 1 98.31 107 GLN A N 1
ATOM 802 C CA . GLN A 1 107 ? 9.297 4.84 -8.32 1 98.31 107 GLN A CA 1
ATOM 803 C C . GLN A 1 107 ? 8.562 4.469 -9.602 1 98.31 107 GLN A C 1
ATOM 805 O O . GLN A 1 107 ? 8.641 3.328 -10.062 1 98.31 107 GLN A O 1
ATOM 810 N N . ALA A 1 108 ? 7.926 5.438 -10.289 1 98.75 108 ALA A N 1
ATOM 811 C CA . ALA A 1 108 ? 7.07 5.133 -11.438 1 98.75 108 ALA A CA 1
ATOM 812 C C . ALA A 1 108 ? 7.879 4.512 -12.57 1 98.75 108 ALA A C 1
ATOM 814 O O . ALA A 1 108 ? 7.531 3.443 -13.078 1 98.75 108 ALA A O 1
ATOM 815 N N . ILE A 1 109 ? 8.898 5.133 -12.938 1 98.75 109 ILE A N 1
ATOM 816 C CA . ILE A 1 109 ? 9.703 4.684 -14.078 1 98.75 109 ILE A CA 1
ATOM 817 C C . ILE A 1 109 ? 10.383 3.361 -13.734 1 98.75 109 ILE A C 1
ATOM 819 O O . ILE A 1 109 ? 10.266 2.387 -14.477 1 98.75 109 ILE A O 1
ATOM 823 N N . PRO A 1 110 ? 11.047 3.23 -12.594 1 98.75 110 PRO A N 1
ATOM 824 C CA . PRO A 1 110 ? 11.609 1.923 -12.25 1 98.75 110 PRO A CA 1
ATOM 825 C C . PRO A 1 110 ? 10.555 0.824 -12.188 1 98.75 110 PRO A C 1
ATOM 827 O O . PRO A 1 110 ? 10.797 -0.299 -12.641 1 98.75 110 PRO A O 1
ATOM 830 N N . GLY A 1 111 ? 9.359 1.106 -11.609 1 98.88 111 GLY A N 1
ATOM 831 C CA . GLY A 1 111 ? 8.273 0.138 -11.594 1 98.88 111 GLY A CA 1
ATOM 832 C C . GLY A 1 111 ? 7.844 -0.297 -12.977 1 98.88 111 GLY A C 1
ATOM 833 O O . GLY A 1 111 ? 7.707 -1.493 -13.242 1 98.88 111 GLY A O 1
ATOM 834 N N . ALA A 1 112 ? 7.727 0.69 -13.852 1 98.81 112 ALA A N 1
ATOM 835 C CA . ALA A 1 112 ? 7.285 0.425 -15.219 1 98.81 112 ALA A CA 1
ATOM 836 C C . ALA A 1 112 ? 8.328 -0.385 -15.984 1 98.81 112 ALA A C 1
ATOM 838 O O . ALA A 1 112 ? 7.984 -1.321 -16.703 1 98.81 112 ALA A O 1
ATOM 839 N N . LEU A 1 113 ? 9.523 -0.01 -15.828 1 98.62 113 LEU A N 1
ATOM 840 C CA . LEU A 1 113 ? 10.602 -0.735 -16.5 1 98.62 113 LEU A CA 1
ATOM 841 C C . LEU A 1 113 ? 10.664 -2.18 -16.016 1 98.62 113 LEU A C 1
ATOM 843 O O . LEU A 1 113 ? 10.758 -3.105 -16.828 1 98.62 113 LEU A O 1
ATOM 847 N N . THR A 1 114 ? 10.641 -2.334 -14.719 1 98.81 114 THR A N 1
ATOM 848 C CA . THR A 1 114 ? 10.641 -3.684 -14.164 1 98.81 114 THR A CA 1
ATOM 849 C C . THR A 1 114 ? 9.461 -4.492 -14.695 1 98.81 114 THR A C 1
ATOM 851 O O . THR A 1 114 ? 9.633 -5.621 -15.156 1 98.81 114 THR A O 1
ATOM 854 N N . CYS A 1 115 ? 8.289 -3.881 -14.719 1 98.81 115 CYS A N 1
ATOM 855 C CA . CYS A 1 115 ? 7.09 -4.547 -15.203 1 98.81 115 CYS A CA 1
ATOM 856 C C . CYS A 1 115 ? 7.246 -4.965 -16.656 1 98.81 115 CYS A C 1
ATOM 858 O O . CYS A 1 115 ? 6.926 -6.098 -17.016 1 98.81 115 CYS A O 1
ATOM 860 N N . LEU A 1 116 ? 7.773 -4.094 -17.422 1 98.56 116 LEU A N 1
ATOM 861 C CA . LEU A 1 116 ? 7.949 -4.355 -18.844 1 98.56 116 LEU A CA 1
ATOM 862 C C . LEU A 1 116 ? 8.875 -5.547 -19.062 1 98.56 116 LEU A C 1
ATOM 864 O O . LEU A 1 116 ? 8.609 -6.391 -19.922 1 98.56 116 LEU A O 1
ATOM 868 N N . THR A 1 117 ? 9.953 -5.688 -18.328 1 98.38 117 THR A N 1
ATOM 869 C CA . THR A 1 117 ? 10.922 -6.758 -18.516 1 98.38 117 THR A CA 1
ATOM 870 C C . THR A 1 117 ? 10.305 -8.109 -18.188 1 98.38 117 THR A C 1
ATOM 872 O O . THR A 1 117 ? 10.812 -9.156 -18.609 1 98.38 117 THR A O 1
ATOM 875 N N . LEU A 1 118 ? 9.234 -8.156 -17.453 1 98.56 118 LEU A N 1
ATOM 876 C CA . LEU A 1 118 ? 8.617 -9.398 -17.016 1 98.56 118 LEU A CA 1
ATOM 877 C C . LEU A 1 118 ? 7.75 -10 -18.125 1 98.56 118 LEU A C 1
ATOM 879 O O . LEU A 1 118 ? 7.254 -11.117 -17.984 1 98.56 118 LEU A O 1
ATOM 883 N N . PHE A 1 119 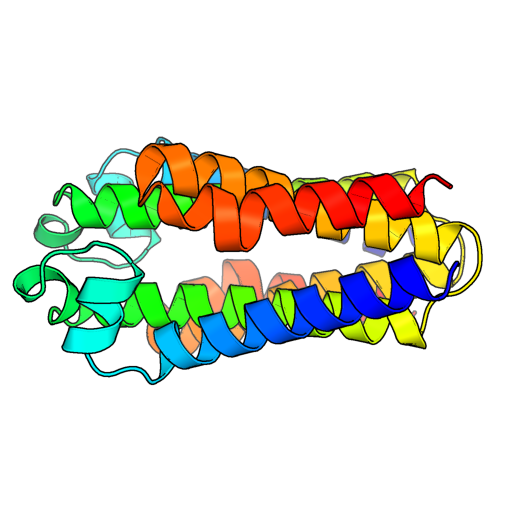? 7.602 -9.258 -19.219 1 96.75 119 PHE A N 1
ATOM 884 C CA . PHE A 1 119 ? 6.82 -9.758 -20.344 1 96.75 119 PHE A CA 1
ATOM 885 C C . PHE A 1 119 ? 7.727 -10.391 -21.391 1 96.75 119 PHE A C 1
ATOM 887 O O . PHE A 1 119 ? 7.246 -10.938 -22.375 1 96.75 119 PHE A O 1
ATOM 894 N N . PHE A 1 120 ? 9.062 -10.391 -21.125 1 89.94 120 PHE A N 1
ATOM 895 C CA . PHE A 1 120 ? 10.016 -10.93 -22.094 1 89.94 120 PHE A CA 1
ATOM 896 C C . PHE A 1 120 ? 10.938 -11.945 -21.422 1 89.94 120 PHE A C 1
ATOM 898 O O . PHE A 1 120 ? 11.18 -11.883 -20.219 1 89.94 120 PHE A O 1
ATOM 905 N N . MET B 1 1 ? -9.078 -23.594 -4.109 1 91.88 1 MET B N 1
ATOM 906 C CA . MET B 1 1 ? -9.43 -22.688 -3.02 1 91.88 1 MET B CA 1
ATOM 907 C C . MET B 1 1 ? -10.906 -22.828 -2.66 1 91.88 1 MET B C 1
ATOM 909 O O . MET B 1 1 ? -11.75 -23.031 -3.537 1 91.88 1 MET B O 1
ATOM 913 N N . SER B 1 2 ? -11.203 -22.781 -1.375 1 95.25 2 SER B N 1
ATOM 914 C CA . SER B 1 2 ? -12.586 -22.938 -0.944 1 95.25 2 SER B CA 1
ATOM 915 C C . SER B 1 2 ? -13.43 -21.734 -1.337 1 95.25 2 SER B C 1
ATOM 917 O O . SER B 1 2 ? -12.891 -20.656 -1.615 1 95.25 2 SER B O 1
ATOM 919 N N . LEU B 1 3 ? -14.664 -21.953 -1.393 1 96.38 3 LEU B N 1
ATOM 920 C CA . LEU B 1 3 ? -15.594 -20.859 -1.706 1 96.38 3 LEU B CA 1
ATOM 921 C C . LEU B 1 3 ? -15.531 -19.781 -0.641 1 96.38 3 LEU B C 1
ATOM 923 O O . LEU B 1 3 ? -15.602 -18.578 -0.959 1 96.38 3 LEU B O 1
ATOM 927 N N . ILE B 1 4 ? -15.398 -20.188 0.607 1 97.62 4 ILE B N 1
ATOM 928 C CA . ILE B 1 4 ? -15.344 -19.234 1.707 1 97.62 4 ILE B CA 1
ATOM 929 C C . ILE B 1 4 ? -14.117 -18.344 1.559 1 97.62 4 ILE B C 1
ATOM 931 O O . ILE B 1 4 ? -14.203 -17.125 1.722 1 97.62 4 ILE B O 1
ATOM 935 N N . SER B 1 5 ? -12.945 -18.969 1.276 1 98.25 5 SER B N 1
ATOM 936 C CA . SER B 1 5 ? -11.734 -18.188 1.081 1 98.25 5 SER B CA 1
ATOM 937 C C . SER B 1 5 ? -11.883 -17.219 -0.085 1 98.25 5 SER B C 1
ATOM 939 O O . SER B 1 5 ? -11.484 -16.047 0.012 1 98.25 5 SER B O 1
ATOM 941 N N . THR B 1 6 ? -12.531 -17.688 -1.146 1 98.44 6 THR B N 1
ATOM 942 C CA . THR B 1 6 ? -12.727 -16.859 -2.326 1 98.44 6 THR B CA 1
ATOM 943 C C . THR B 1 6 ? -13.609 -15.656 -1.995 1 98.44 6 THR B C 1
ATOM 945 O O . THR B 1 6 ? -13.281 -14.523 -2.367 1 98.44 6 THR B O 1
ATOM 948 N N . LEU B 1 7 ? -14.602 -15.898 -1.308 1 98.62 7 LEU B N 1
ATOM 949 C CA . LEU B 1 7 ? -15.531 -14.836 -0.941 1 98.62 7 LEU B CA 1
ATOM 950 C C . LEU B 1 7 ? -14.867 -13.828 -0.003 1 98.62 7 LEU B C 1
ATOM 952 O O . LEU B 1 7 ? -15.039 -12.617 -0.159 1 98.62 7 LEU B O 1
ATOM 956 N N . LEU B 1 8 ? -14.102 -14.352 0.961 1 98.75 8 LEU B N 1
ATOM 957 C CA . LEU B 1 8 ? -13.453 -13.469 1.933 1 98.75 8 LEU B CA 1
ATOM 958 C C . LEU B 1 8 ? -12.398 -12.602 1.262 1 98.75 8 LEU B C 1
ATOM 960 O O . LEU B 1 8 ? -12.258 -11.422 1.587 1 98.75 8 LEU B O 1
ATOM 964 N N . VAL B 1 9 ? -11.656 -13.164 0.318 1 98.88 9 VAL B N 1
ATOM 965 C CA . VAL B 1 9 ? -10.68 -12.375 -0.426 1 98.88 9 VAL B CA 1
ATOM 966 C C . VAL B 1 9 ? -11.398 -11.289 -1.23 1 98.88 9 VAL B C 1
ATOM 968 O O . VAL B 1 9 ? -10.953 -10.141 -1.271 1 98.88 9 VAL B O 1
ATOM 971 N N . GLY B 1 10 ? -12.516 -11.672 -1.875 1 98.81 10 GLY B N 1
ATOM 972 C CA . GLY B 1 10 ? -13.305 -10.688 -2.598 1 98.81 10 GLY B CA 1
ATOM 973 C C . GLY B 1 10 ? -13.789 -9.547 -1.721 1 98.81 10 GLY B C 1
ATOM 974 O O . GLY B 1 10 ? -13.703 -8.383 -2.107 1 98.81 10 GLY B O 1
ATOM 975 N N . LEU B 1 11 ? -14.219 -9.859 -0.525 1 98.75 11 LEU B N 1
ATOM 976 C CA . LEU B 1 11 ? -14.711 -8.859 0.416 1 98.75 11 LEU B CA 1
ATOM 977 C C . LEU B 1 11 ? -13.578 -7.957 0.891 1 98.75 11 LEU B C 1
ATOM 979 O O . LEU B 1 11 ? -13.766 -6.754 1.062 1 98.75 11 LEU B O 1
ATOM 983 N N . LEU B 1 12 ? -12.422 -8.555 1.066 1 98.81 12 LEU B N 1
ATOM 984 C CA . LEU B 1 12 ? -11.266 -7.762 1.458 1 98.81 12 LEU B CA 1
ATOM 985 C C . LEU B 1 12 ? -10.875 -6.789 0.351 1 98.81 12 LEU B C 1
ATOM 987 O O . LEU B 1 12 ? -10.508 -5.641 0.624 1 98.81 12 LEU B O 1
ATOM 991 N N . GLY B 1 13 ? -10.922 -7.27 -0.908 1 98.81 13 GLY B N 1
ATOM 992 C CA . GLY B 1 13 ? -10.703 -6.367 -2.027 1 98.81 13 GLY B CA 1
ATOM 993 C C . GLY B 1 13 ? -11.688 -5.211 -2.066 1 98.81 13 GLY B C 1
ATOM 994 O O . GLY B 1 13 ? -11.297 -4.059 -2.256 1 98.81 13 GLY B O 1
ATOM 995 N N . LEU B 1 14 ? -12.938 -5.508 -1.813 1 98.69 14 LEU B N 1
ATOM 996 C CA . LEU B 1 14 ? -13.977 -4.48 -1.799 1 98.69 14 LEU B CA 1
ATOM 997 C C . LEU B 1 14 ? -13.758 -3.506 -0.646 1 98.69 14 LEU B C 1
ATOM 999 O O . LEU B 1 14 ? -14 -2.305 -0.791 1 98.69 14 LEU B O 1
ATOM 1003 N N . LEU B 1 15 ? -13.359 -4.031 0.455 1 98.69 15 LEU B N 1
ATOM 1004 C CA . LEU B 1 15 ? -13.031 -3.18 1.596 1 98.69 15 LEU B CA 1
ATOM 1005 C C . LEU B 1 15 ? -11.977 -2.146 1.221 1 98.69 15 LEU B C 1
ATOM 1007 O O . LEU B 1 15 ? -12.141 -0.957 1.498 1 98.69 15 LEU B O 1
ATOM 1011 N N . HIS B 1 16 ? -10.945 -2.555 0.524 1 98.88 16 HIS B N 1
ATOM 1012 C CA . HIS B 1 16 ? -9.859 -1.649 0.182 1 98.88 16 HIS B CA 1
ATOM 1013 C C . HIS B 1 16 ? -10.273 -0.665 -0.903 1 98.88 16 HIS B C 1
ATOM 1015 O O . HIS B 1 16 ? -9.781 0.462 -0.952 1 98.88 16 HIS B O 1
ATOM 1021 N N . LEU B 1 17 ? -11.234 -1.027 -1.747 1 98.88 17 LEU B N 1
ATOM 1022 C CA . LEU B 1 17 ? -11.805 -0.062 -2.684 1 98.88 17 LEU B CA 1
ATOM 1023 C C . LEU B 1 17 ? -12.625 0.989 -1.947 1 98.88 17 LEU B C 1
ATOM 1025 O O . LEU B 1 17 ? -12.602 2.168 -2.311 1 98.88 17 LEU B O 1
ATOM 1029 N N . THR B 1 18 ? -13.328 0.536 -0.918 1 98.5 18 THR B N 1
ATOM 1030 C CA . THR B 1 18 ? -14.125 1.458 -0.12 1 98.5 18 THR B CA 1
ATOM 1031 C C . THR B 1 18 ? -13.234 2.432 0.641 1 98.5 18 THR B C 1
ATOM 1033 O O . THR B 1 18 ? -13.508 3.633 0.684 1 98.5 18 THR B O 1
ATOM 1036 N N . ILE B 1 19 ? -12.164 1.916 1.152 1 98.19 19 ILE B N 1
ATOM 1037 C CA . ILE B 1 19 ? -11.211 2.756 1.874 1 98.19 19 ILE B CA 1
ATOM 1038 C C . ILE B 1 19 ? -10.562 3.746 0.91 1 98.19 19 ILE B C 1
ATOM 1040 O O . ILE B 1 19 ? -10.391 4.922 1.237 1 98.19 19 ILE B O 1
ATOM 1044 N N . MET B 1 20 ? -10.25 3.291 -0.256 1 98.81 20 MET B N 1
ATOM 1045 C CA . MET B 1 20 ? -9.719 4.184 -1.283 1 98.81 20 MET B CA 1
ATOM 1046 C C . MET B 1 20 ? -10.695 5.324 -1.564 1 98.81 20 MET B C 1
ATOM 1048 O O . MET B 1 20 ? -10.297 6.492 -1.607 1 98.81 20 MET B O 1
ATOM 1052 N N . ALA B 1 21 ? -11.961 4.973 -1.751 1 98.75 21 ALA B N 1
ATOM 1053 C CA . ALA B 1 21 ? -12.969 5.984 -2.051 1 98.75 21 ALA B CA 1
ATOM 1054 C C . ALA B 1 21 ? -13.055 7.016 -0.931 1 98.75 21 ALA B C 1
ATOM 1056 O O . ALA B 1 21 ? -13.148 8.219 -1.191 1 98.75 21 ALA B O 1
ATOM 1057 N N . LEU B 1 22 ? -13 6.594 0.272 1 98.44 22 LEU B N 1
ATOM 1058 C CA . LEU B 1 22 ? -13.07 7.488 1.425 1 98.44 22 LEU B CA 1
ATOM 1059 C C . LEU B 1 22 ? -11.852 8.398 1.475 1 98.44 22 LEU B C 1
ATOM 1061 O O . LEU B 1 22 ? -11.977 9.609 1.704 1 98.44 22 LEU B O 1
ATOM 1065 N N . GLU B 1 23 ? -10.703 7.844 1.218 1 98.62 23 GLU B N 1
ATOM 1066 C CA . GLU B 1 23 ? -9.453 8.594 1.302 1 98.62 23 GLU B CA 1
ATOM 1067 C C . GLU B 1 23 ? -9.336 9.594 0.155 1 98.62 23 GLU B C 1
ATOM 1069 O O . GLU B 1 23 ? -8.875 10.719 0.352 1 98.62 23 GLU B O 1
ATOM 1074 N N . MET B 1 24 ? -9.805 9.219 -0.983 1 98.62 24 MET B N 1
ATOM 1075 C CA . MET B 1 24 ? -9.555 10.039 -2.166 1 98.62 24 MET B CA 1
ATOM 1076 C C . MET B 1 24 ? -10.695 11.023 -2.4 1 98.62 24 MET B C 1
ATOM 1078 O O . MET B 1 24 ? -10.477 12.133 -2.898 1 98.62 24 MET B O 1
ATOM 1082 N N . PHE B 1 25 ? -11.906 10.617 -1.959 1 98.56 25 PHE B N 1
ATOM 1083 C CA . PHE B 1 25 ? -13.047 11.414 -2.4 1 98.56 25 PHE B CA 1
ATOM 1084 C C . PHE B 1 25 ? -13.93 11.789 -1.219 1 98.56 25 PHE B C 1
ATOM 1086 O O . PHE B 1 25 ? -14.875 12.57 -1.368 1 98.56 25 PHE B O 1
ATOM 1093 N N . GLY B 1 26 ? -13.695 11.305 -0.044 1 98.38 26 GLY B N 1
ATOM 1094 C CA . GLY B 1 26 ? -14.516 11.625 1.113 1 98.38 26 GLY B CA 1
ATOM 1095 C C . GLY B 1 26 ? -14.43 13.086 1.516 1 98.38 26 GLY B C 1
ATOM 1096 O O . GLY B 1 26 ? -13.414 13.742 1.272 1 98.38 26 GLY B O 1
ATOM 1097 N N . LYS B 1 27 ? -15.523 13.562 2.17 1 98.38 27 LYS B N 1
ATOM 1098 C CA . LYS B 1 27 ? -15.453 14.891 2.775 1 98.38 27 LYS B CA 1
ATOM 1099 C C . LYS B 1 27 ? -14.539 14.883 4 1 98.38 27 LYS B C 1
ATOM 1101 O O . LYS B 1 27 ? -14.453 13.883 4.707 1 98.38 27 LYS B O 1
ATOM 1106 N N . PRO B 1 28 ? -13.938 15.977 4.145 1 98.38 28 PRO B N 1
ATOM 1107 C CA . PRO B 1 28 ? -13 16.047 5.273 1 98.38 28 PRO B CA 1
ATOM 1108 C C . PRO B 1 28 ? -13.633 15.586 6.586 1 98.38 28 PRO B C 1
ATOM 1110 O O . PRO B 1 28 ? -12.977 14.922 7.395 1 98.38 28 PRO B O 1
ATOM 1113 N N . GLU B 1 29 ? -14.867 15.859 6.812 1 98.44 29 GLU B N 1
ATOM 1114 C CA . GLU B 1 29 ? -15.539 15.438 8.039 1 98.44 29 GLU B CA 1
ATOM 1115 C C . GLU B 1 29 ? -15.609 13.922 8.141 1 98.44 29 GLU B C 1
ATOM 1117 O O . GLU B 1 29 ? -15.383 13.352 9.211 1 98.44 29 GLU B O 1
ATOM 1122 N N . SER B 1 30 ? -15.906 13.32 7.082 1 98.06 30 SER B N 1
ATOM 1123 C CA . SER B 1 30 ? -15.969 11.859 7.039 1 98.06 30 SER B CA 1
ATOM 1124 C C . SER B 1 30 ? -14.586 11.242 7.23 1 98.06 30 SER B C 1
ATOM 1126 O O . SER B 1 30 ? -14.438 10.258 7.957 1 98.06 30 SER B O 1
ATOM 1128 N N . GLN B 1 31 ? -13.641 11.781 6.535 1 98 31 GLN B N 1
ATOM 1129 C CA . GLN B 1 31 ? -12.273 11.297 6.684 1 98 31 GLN B CA 1
ATOM 1130 C C . GLN B 1 31 ? -11.797 11.43 8.125 1 98 31 GLN B C 1
ATOM 1132 O O . GLN B 1 31 ? -11.242 10.477 8.688 1 98 31 GLN B O 1
ATOM 1137 N N . ALA B 1 32 ? -12.047 12.625 8.703 1 97.94 32 ALA B N 1
ATOM 1138 C CA . ALA B 1 32 ? -11.656 12.867 10.086 1 97.94 32 ALA B CA 1
ATOM 1139 C C . ALA B 1 32 ? -12.266 11.836 11.023 1 97.94 32 ALA B C 1
ATOM 1141 O O . ALA B 1 32 ? -11.578 11.281 11.891 1 97.94 32 ALA B O 1
ATOM 1142 N N . GLU B 1 33 ? -13.453 11.477 10.812 1 96.06 33 GLU B N 1
ATOM 1143 C CA . GLU B 1 33 ? -14.172 10.531 11.656 1 96.06 33 GLU B CA 1
ATOM 1144 C C . GLU B 1 33 ? -13.656 9.109 11.453 1 96.06 33 GLU B C 1
ATOM 1146 O O . GLU B 1 33 ? -13.344 8.406 12.422 1 96.06 33 GLU B O 1
ATOM 1151 N N . ASN B 1 34 ? -13.5 8.703 10.242 1 94 34 ASN B N 1
ATOM 1152 C CA . ASN B 1 34 ? -13.172 7.312 9.93 1 94 34 ASN B CA 1
ATOM 1153 C C . ASN B 1 34 ? -11.703 7 10.203 1 94 34 ASN B C 1
ATOM 1155 O O . ASN B 1 34 ? -11.359 5.863 10.516 1 94 34 ASN B O 1
ATOM 1159 N N . PHE B 1 35 ? -10.93 8.023 10.172 1 94.69 35 PHE B N 1
ATOM 1160 C CA . PHE B 1 35 ? -9.5 7.773 10.344 1 94.69 35 PHE B CA 1
ATOM 1161 C C . PHE B 1 35 ? -9.008 8.367 11.656 1 94.69 35 PHE B C 1
ATOM 1163 O O . PHE B 1 35 ? -7.797 8.406 11.906 1 94.69 35 PHE B O 1
ATOM 1170 N N . SER B 1 36 ? -9.953 8.859 12.43 1 95.38 36 SER B N 1
ATOM 1171 C CA . SER B 1 36 ? -9.664 9.352 13.766 1 95.38 36 SER B CA 1
ATOM 1172 C C . SER B 1 36 ? -8.578 10.43 13.742 1 95.38 36 SER B C 1
ATOM 1174 O O . SER B 1 36 ? -7.602 10.352 14.484 1 95.38 36 SER B O 1
ATOM 1176 N N . MET B 1 37 ? -8.711 11.406 12.891 1 96.38 37 MET B N 1
ATOM 1177 C CA . MET B 1 37 ? -7.844 12.57 12.766 1 96.38 37 MET B CA 1
ATOM 1178 C C . MET B 1 37 ? -8.617 13.852 13.07 1 96.38 37 MET B C 1
ATOM 1180 O O . MET B 1 37 ? -9.82 13.938 12.812 1 96.38 37 MET B O 1
ATOM 1184 N N . PRO B 1 38 ? -7.906 14.805 13.68 1 98 38 PRO B N 1
ATOM 1185 C CA . PRO B 1 38 ? -8.602 16.078 13.867 1 98 38 PRO B CA 1
ATOM 1186 C C . PRO B 1 38 ? -9.031 16.703 12.547 1 98 38 PRO B C 1
ATOM 1188 O O . PRO B 1 38 ? -8.289 16.656 11.562 1 98 38 PRO B O 1
ATOM 1191 N N . LEU B 1 39 ? -10.227 17.25 12.57 1 98.38 39 LEU B N 1
ATOM 1192 C CA . LEU B 1 39 ? -10.781 17.875 11.375 1 98.38 39 LEU B CA 1
ATOM 1193 C C . LEU B 1 39 ? -9.859 18.969 10.859 1 98.38 39 LEU B C 1
ATOM 1195 O O . LEU B 1 39 ? -9.648 19.094 9.656 1 98.38 39 LEU B O 1
ATOM 1199 N N . ALA B 1 40 ? -9.305 19.734 11.75 1 98.38 40 ALA B N 1
ATOM 1200 C CA . ALA B 1 40 ? -8.414 20.828 11.375 1 98.38 40 ALA B CA 1
ATOM 1201 C C . ALA B 1 40 ? -7.191 20.312 10.617 1 98.38 40 ALA B C 1
ATOM 1203 O O . ALA B 1 40 ? -6.691 20.969 9.703 1 98.38 40 ALA B O 1
ATOM 1204 N N . PHE B 1 41 ? -6.789 19.172 10.969 1 98.38 41 PHE B N 1
ATOM 1205 C CA . PHE B 1 41 ? -5.652 18.547 10.297 1 98.38 41 PHE B CA 1
ATOM 1206 C C . PHE B 1 41 ? -6.043 18.047 8.914 1 98.38 41 PHE B C 1
ATOM 1208 O O . PHE B 1 41 ? -5.355 18.328 7.926 1 98.38 41 PHE B O 1
ATOM 1215 N N . VAL B 1 42 ? -7.113 17.328 8.82 1 98.5 42 VAL B N 1
ATOM 1216 C CA . VAL B 1 42 ? -7.559 16.688 7.59 1 98.5 42 VAL B CA 1
ATOM 1217 C C . VAL B 1 42 ? -7.816 17.734 6.512 1 98.5 42 VAL B C 1
ATOM 1219 O O . VAL B 1 42 ? -7.594 17.469 5.324 1 98.5 42 VAL B O 1
ATOM 1222 N N . LYS B 1 43 ? -8.141 18.906 6.969 1 98.56 43 LYS B N 1
ATOM 1223 C CA . LYS B 1 43 ? -8.5 19.953 6.023 1 98.56 43 LYS B CA 1
ATOM 1224 C C . LYS B 1 43 ? -7.258 20.594 5.402 1 98.56 43 LYS B C 1
ATOM 1226 O O . LYS B 1 43 ? -7.352 21.312 4.406 1 98.56 43 LYS B O 1
ATOM 1231 N N . GLN B 1 44 ? -6.152 20.344 5.961 1 98.12 44 GLN B N 1
ATOM 1232 C CA . GLN B 1 44 ? -4.922 20.875 5.387 1 98.12 44 GLN B CA 1
ATOM 1233 C C . GLN B 1 44 ? -4.641 20.25 4.02 1 98.12 44 GLN B C 1
ATOM 1235 O O . GLN B 1 44 ? -4.824 19.047 3.832 1 98.12 44 GLN B O 1
ATOM 1240 N N . PRO B 1 45 ? -4.184 21.047 3.133 1 97.62 45 PRO B N 1
ATOM 1241 C CA . PRO B 1 45 ? -3.92 20.547 1.784 1 97.62 45 PRO B CA 1
ATOM 1242 C C . PRO B 1 45 ? -2.949 19.359 1.778 1 97.62 45 PRO B C 1
ATOM 1244 O O . PRO B 1 45 ? -3.168 18.391 1.062 1 97.62 45 PRO B O 1
ATOM 1247 N N . ASN B 1 46 ? -1.935 19.406 2.547 1 97.69 46 ASN B N 1
ATOM 1248 C CA . ASN B 1 46 ? -0.944 18.328 2.549 1 97.69 46 ASN B CA 1
ATOM 1249 C C . ASN B 1 46 ? -1.5 17.062 3.17 1 97.69 46 ASN B C 1
ATOM 1251 O O . ASN B 1 46 ? -1.111 15.953 2.783 1 97.69 46 ASN B O 1
ATOM 1255 N N . ALA B 1 47 ? -2.377 17.203 4.129 1 98.25 47 ALA B N 1
ATOM 1256 C CA . ALA B 1 47 ? -3.049 16.031 4.668 1 98.25 47 ALA B CA 1
ATOM 1257 C C . ALA B 1 47 ? -3.926 15.367 3.611 1 98.25 47 ALA B C 1
ATOM 1259 O O . ALA B 1 47 ? -3.943 14.141 3.494 1 98.25 47 ALA B O 1
ATOM 1260 N N . GLN B 1 48 ? -4.574 16.188 2.854 1 98.5 48 GLN B N 1
ATOM 1261 C CA . GLN B 1 48 ? -5.41 15.672 1.778 1 98.5 48 GLN B CA 1
ATOM 1262 C C . GLN B 1 48 ? -4.57 14.938 0.738 1 98.5 48 GLN B C 1
ATOM 1264 O O . GLN B 1 48 ? -4.957 13.867 0.262 1 98.5 48 GLN B O 1
ATOM 1269 N N . ILE B 1 49 ? -3.494 15.469 0.422 1 97.88 49 ILE B N 1
ATOM 1270 C CA . ILE B 1 49 ? -2.6 14.836 -0.54 1 97.88 49 ILE B CA 1
ATOM 1271 C C . ILE B 1 49 ? -2.125 13.492 0.008 1 97.88 49 ILE B C 1
ATOM 1273 O O . ILE B 1 49 ? -2.113 12.492 -0.711 1 97.88 49 ILE B O 1
ATOM 1277 N N . ALA B 1 50 ? -1.774 13.461 1.276 1 97.31 50 ALA B N 1
ATOM 1278 C CA . ALA B 1 50 ? -1.314 12.227 1.91 1 97.31 50 ALA B CA 1
ATOM 1279 C C . ALA B 1 50 ? -2.414 11.164 1.913 1 97.31 50 ALA B C 1
ATOM 1281 O O . ALA B 1 50 ? -2.158 10 1.624 1 97.31 50 ALA B O 1
ATOM 1282 N N . LEU B 1 51 ? -3.615 11.648 2.236 1 98.25 51 LEU B N 1
ATOM 1283 C CA . LEU B 1 51 ? -4.746 10.727 2.27 1 98.25 51 LEU B CA 1
ATOM 1284 C C . LEU B 1 51 ? -5.031 10.164 0.88 1 98.25 51 LEU B C 1
ATOM 1286 O O . LEU B 1 51 ? -5.258 8.961 0.727 1 98.25 51 LEU B O 1
ATOM 1290 N N . LYS B 1 52 ? -5.004 10.969 -0.084 1 98.56 52 LYS B N 1
ATOM 1291 C CA . LYS B 1 52 ? -5.27 10.516 -1.446 1 98.56 52 LYS B CA 1
ATOM 1292 C C . LYS B 1 52 ? -4.18 9.562 -1.929 1 98.56 52 LYS B C 1
ATOM 1294 O O . LYS B 1 52 ? -4.469 8.586 -2.627 1 98.56 52 LYS B O 1
ATOM 1299 N N . ASN B 1 53 ? -2.949 9.852 -1.52 1 98.12 53 ASN B N 1
ATOM 1300 C CA . ASN B 1 53 ? -1.855 8.945 -1.84 1 98.12 53 ASN B CA 1
ATOM 1301 C C . ASN B 1 53 ? -2.051 7.578 -1.183 1 98.12 53 ASN B C 1
ATOM 1303 O O . ASN B 1 53 ? -1.868 6.543 -1.824 1 98.12 53 ASN B O 1
ATOM 1307 N N . GLN B 1 54 ? -2.479 7.566 0.001 1 98.19 54 GLN B N 1
ATOM 1308 C CA . GLN B 1 54 ? -2.807 6.324 0.692 1 98.19 54 GLN B CA 1
ATOM 1309 C C . GLN B 1 54 ? -3.951 5.59 -0.004 1 98.19 54 GLN B C 1
ATOM 1311 O O . GLN B 1 54 ? -3.967 4.359 -0.057 1 98.19 54 GLN B O 1
ATOM 1316 N N . GLY B 1 55 ? -4.859 6.379 -0.491 1 98.69 55 GLY B N 1
ATOM 1317 C CA . GLY B 1 55 ? -5.988 5.816 -1.212 1 98.69 55 GLY B CA 1
ATOM 1318 C C . GLY B 1 55 ? -5.578 5.047 -2.453 1 98.69 55 GLY B C 1
ATOM 1319 O O . GLY B 1 55 ? -6.094 3.957 -2.715 1 98.69 55 GLY B O 1
ATOM 1320 N N . ILE B 1 56 ? -4.699 5.59 -3.184 1 98.69 56 ILE B N 1
ATOM 1321 C CA . ILE B 1 56 ? -4.27 4.918 -4.406 1 98.69 56 ILE B CA 1
ATOM 1322 C C . ILE B 1 56 ? -3.553 3.615 -4.051 1 98.69 56 ILE B C 1
ATOM 1324 O O . ILE B 1 56 ? -3.664 2.621 -4.773 1 98.69 56 ILE B O 1
ATOM 1328 N N . TYR B 1 57 ? -2.789 3.537 -2.912 1 98.81 57 TYR B N 1
ATOM 1329 C CA . TYR B 1 57 ? -2.186 2.291 -2.451 1 98.81 57 TYR B CA 1
ATOM 1330 C C . TYR B 1 57 ? -3.254 1.25 -2.141 1 98.81 57 TYR B C 1
ATOM 1332 O O . TYR B 1 57 ? -3.143 0.094 -2.555 1 98.81 57 TYR B O 1
ATOM 1340 N N . ASN B 1 58 ? -4.293 1.704 -1.464 1 98.81 58 ASN B N 1
ATOM 1341 C CA . ASN B 1 58 ? -5.375 0.783 -1.146 1 98.81 58 ASN B CA 1
ATOM 1342 C C . ASN B 1 58 ? -6.074 0.281 -2.406 1 98.81 58 ASN B C 1
ATOM 1344 O O . ASN B 1 58 ? -6.41 -0.9 -2.506 1 98.81 58 ASN B O 1
ATOM 1348 N N . GLY B 1 59 ? -6.285 1.165 -3.312 1 98.88 59 GLY B N 1
ATOM 1349 C CA . GLY B 1 59 ? -6.883 0.764 -4.574 1 98.88 59 GLY B CA 1
ATOM 1350 C C . GLY B 1 59 ? -6.043 -0.238 -5.344 1 98.88 59 GLY B C 1
ATOM 1351 O O . GLY B 1 59 ? -6.562 -1.224 -5.867 1 98.88 59 GLY B O 1
ATOM 1352 N N . ALA B 1 60 ? -4.785 0.033 -5.414 1 98.94 60 ALA B N 1
ATOM 1353 C CA . ALA B 1 60 ? -3.879 -0.868 -6.125 1 98.94 60 ALA B CA 1
ATOM 1354 C C . ALA B 1 60 ? -3.818 -2.232 -5.441 1 98.94 60 ALA B C 1
ATOM 1356 O O . ALA B 1 60 ? -3.793 -3.268 -6.113 1 98.94 60 ALA B O 1
ATOM 1357 N N . LEU B 1 61 ? -3.791 -2.229 -4.121 1 98.94 61 LEU B N 1
ATOM 1358 C CA . LEU B 1 61 ? -3.811 -3.477 -3.365 1 98.94 61 LEU B CA 1
ATOM 1359 C C . LEU B 1 61 ? -5.07 -4.281 -3.676 1 98.94 61 LEU B C 1
ATOM 1361 O O . LEU B 1 61 ? -5 -5.492 -3.891 1 98.94 61 LEU B O 1
ATOM 1365 N N . ALA B 1 62 ? -6.191 -3.562 -3.744 1 98.94 62 ALA B N 1
ATOM 1366 C CA . ALA B 1 62 ? -7.461 -4.215 -4.07 1 98.94 62 ALA B CA 1
ATOM 1367 C C . ALA B 1 62 ? -7.414 -4.844 -5.457 1 98.94 62 ALA B C 1
ATOM 1369 O O . ALA B 1 62 ? -7.816 -5.992 -5.641 1 98.94 62 ALA B O 1
ATOM 1370 N N . VAL B 1 63 ? -6.902 -4.109 -6.355 1 98.88 63 VAL B N 1
ATOM 1371 C CA . VAL B 1 63 ? -6.859 -4.57 -7.738 1 98.88 63 VAL B CA 1
ATOM 1372 C C . VAL B 1 63 ? -5.957 -5.797 -7.848 1 98.88 63 VAL B C 1
ATOM 1374 O O . VAL B 1 63 ? -6.324 -6.789 -8.484 1 98.88 63 VAL B O 1
ATOM 1377 N N . VAL B 1 64 ? -4.809 -5.766 -7.199 1 98.94 64 VAL B N 1
ATOM 1378 C CA . VAL B 1 64 ? -3.891 -6.898 -7.246 1 98.94 64 VAL B CA 1
ATOM 1379 C C . VAL B 1 64 ? -4.539 -8.117 -6.594 1 98.94 64 VAL B C 1
ATOM 1381 O O . VAL B 1 64 ? -4.438 -9.234 -7.109 1 98.94 64 VAL B O 1
ATOM 1384 N N . MET B 1 65 ? -5.203 -7.914 -5.512 1 98.88 65 MET B N 1
ATOM 1385 C CA . MET B 1 65 ? -5.844 -9.023 -4.805 1 98.88 65 MET B CA 1
ATOM 1386 C C . MET B 1 65 ? -6.953 -9.633 -5.648 1 98.88 65 MET B C 1
ATOM 1388 O O . MET B 1 65 ? -7.008 -10.859 -5.816 1 98.88 65 MET B O 1
ATOM 1392 N N . LEU B 1 66 ? -7.766 -8.844 -6.285 1 98.88 66 LEU B N 1
ATOM 1393 C CA . LEU B 1 66 ? -8.898 -9.328 -7.066 1 98.88 66 LEU B CA 1
ATOM 1394 C C . LEU B 1 66 ? -8.43 -9.984 -8.359 1 98.88 66 LEU B C 1
ATOM 1396 O O . LEU B 1 66 ? -8.977 -11 -8.781 1 98.88 66 LEU B O 1
ATOM 1400 N N . LEU B 1 67 ? -7.422 -9.414 -8.961 1 98.88 67 LEU B N 1
ATOM 1401 C CA . LEU B 1 67 ? -6.902 -10.023 -10.18 1 98.88 67 LEU B CA 1
ATOM 1402 C C . LEU B 1 67 ? -6.195 -11.344 -9.875 1 98.88 67 LEU B C 1
ATOM 1404 O O . LEU B 1 67 ? -6.203 -12.258 -10.695 1 98.88 67 LEU B O 1
ATOM 1408 N N . SER B 1 68 ? -5.602 -11.414 -8.672 1 98.81 68 SER B N 1
ATOM 1409 C CA . SER B 1 68 ? -4.973 -12.664 -8.273 1 98.81 68 SER B CA 1
ATOM 1410 C C . SER B 1 68 ? -6.008 -13.781 -8.141 1 98.81 68 SER B C 1
ATOM 1412 O O . SER B 1 68 ? -5.711 -14.945 -8.414 1 98.81 68 SER B O 1
ATOM 1414 N N . LEU B 1 69 ? -7.223 -13.453 -7.789 1 98.25 69 LEU B N 1
ATOM 1415 C CA . LEU B 1 69 ? -8.32 -14.414 -7.668 1 98.25 69 LEU B CA 1
ATOM 1416 C C . LEU B 1 69 ? -8.672 -15.008 -9.031 1 98.25 69 LEU B C 1
ATOM 1418 O O . LEU B 1 69 ? -9.016 -16.188 -9.125 1 98.25 69 LEU B O 1
ATOM 1422 N N . VAL B 1 70 ? -8.477 -14.172 -10.039 1 97.56 70 VAL B N 1
ATOM 1423 C CA . VAL B 1 70 ? -8.984 -14.562 -11.352 1 97.56 70 VAL B CA 1
ATOM 1424 C C . VAL B 1 70 ? -7.836 -15.102 -12.203 1 97.56 70 VAL B C 1
ATOM 1426 O O . VAL B 1 70 ? -8.023 -16.047 -12.977 1 97.56 70 VAL B O 1
ATOM 1429 N N . LEU B 1 71 ? -6.652 -14.648 -12.023 1 98.5 71 LEU B N 1
ATOM 1430 C CA . LEU B 1 71 ? -5.578 -14.914 -12.977 1 98.5 71 LEU B CA 1
ATOM 1431 C C . LEU B 1 71 ? -4.719 -16.078 -12.508 1 98.5 71 LEU B C 1
ATOM 1433 O O . LEU B 1 71 ? -4.027 -16.703 -13.32 1 98.5 71 LEU B O 1
ATOM 1437 N N . LEU B 1 72 ? -4.68 -16.297 -11.203 1 98.31 72 LEU B N 1
ATOM 1438 C CA . LEU B 1 72 ? -3.818 -17.328 -10.664 1 98.31 72 LEU B CA 1
ATOM 1439 C C . LEU B 1 72 ? -4.629 -18.578 -10.297 1 98.31 72 LEU B C 1
ATOM 1441 O O . LEU B 1 72 ? -5.84 -18.484 -10.07 1 98.31 72 LEU B O 1
ATOM 1445 N N . HIS B 1 73 ? -3.891 -19.656 -10.273 1 95.5 73 HIS B N 1
ATOM 1446 C CA . HIS B 1 73 ? -4.543 -20.922 -9.945 1 95.5 73 HIS B CA 1
ATOM 1447 C C . HIS B 1 73 ? -3.621 -21.812 -9.125 1 95.5 73 HIS B C 1
ATOM 1449 O O . HIS B 1 73 ? -2.406 -21.609 -9.102 1 95.5 73 HIS B O 1
ATOM 1455 N N . GLY B 1 74 ? -4.289 -22.734 -8.367 1 95.62 74 GLY B N 1
ATOM 1456 C CA . GLY B 1 74 ? -3.533 -23.766 -7.672 1 95.62 74 GLY B CA 1
ATOM 1457 C C . GLY B 1 74 ? -2.723 -23.234 -6.508 1 95.62 74 GLY B C 1
ATOM 1458 O O . GLY B 1 74 ? -3.154 -22.312 -5.816 1 95.62 74 GLY B O 1
ATOM 1459 N N . ILE B 1 75 ? -1.629 -23.797 -6.227 1 97.31 75 ILE B N 1
ATOM 1460 C CA . ILE B 1 75 ? -0.846 -23.531 -5.023 1 97.31 75 ILE B CA 1
ATOM 1461 C C . ILE B 1 75 ? -0.281 -22.109 -5.078 1 97.31 75 ILE B C 1
ATOM 1463 O O . ILE B 1 75 ? -0.176 -21.438 -4.051 1 97.31 75 ILE B O 1
ATOM 1467 N N . ASP B 1 76 ? 0.1 -21.625 -6.238 1 97.94 76 ASP B N 1
ATOM 1468 C CA . ASP B 1 76 ? 0.684 -20.297 -6.363 1 97.94 76 ASP B CA 1
ATOM 1469 C C . ASP B 1 76 ? -0.36 -19.219 -6.105 1 97.94 76 ASP B C 1
ATOM 1471 O O . ASP B 1 76 ? -0.037 -18.141 -5.582 1 97.94 76 ASP B O 1
ATOM 1475 N N . GLN B 1 77 ? -1.642 -19.516 -6.496 1 98.5 77 GLN B N 1
ATOM 1476 C CA . GLN B 1 77 ? -2.715 -18.609 -6.125 1 98.5 77 GLN B CA 1
ATOM 1477 C C . GLN B 1 77 ? -2.832 -18.484 -4.605 1 98.5 77 GLN B C 1
ATOM 1479 O O . GLN B 1 77 ? -2.936 -17.375 -4.074 1 98.5 77 GLN B O 1
ATOM 1484 N N . LEU B 1 78 ? -2.725 -19.641 -3.959 1 98.62 78 LEU B N 1
ATOM 1485 C CA . LEU B 1 78 ? -2.844 -19.656 -2.506 1 98.62 78 LEU B CA 1
ATOM 1486 C C . LEU B 1 78 ? -1.691 -18.906 -1.854 1 98.62 78 LEU B C 1
ATOM 1488 O O . LEU B 1 78 ? -1.907 -18.109 -0.944 1 98.62 78 LEU B O 1
ATOM 1492 N N . ILE B 1 79 ? -0.502 -19.094 -2.303 1 98.81 79 ILE B N 1
ATOM 1493 C CA . ILE B 1 79 ? 0.666 -18.422 -1.741 1 98.81 79 ILE B CA 1
ATOM 1494 C C . ILE B 1 79 ? 0.533 -16.906 -1.927 1 98.81 79 ILE B C 1
ATOM 1496 O O . ILE B 1 79 ? 0.741 -16.141 -0.985 1 98.81 79 ILE B O 1
ATOM 1500 N N . THR B 1 80 ? 0.141 -16.516 -3.139 1 98.94 80 THR B N 1
ATOM 1501 C CA . THR B 1 80 ? 0.009 -15.102 -3.436 1 98.94 80 THR B CA 1
ATOM 1502 C C . THR B 1 80 ? -1.042 -14.453 -2.539 1 98.94 80 THR B C 1
ATOM 1504 O O . THR B 1 80 ? -0.796 -13.398 -1.942 1 98.94 80 THR B O 1
ATOM 1507 N N . LEU B 1 81 ? -2.137 -15.109 -2.406 1 98.94 81 LEU B N 1
ATOM 1508 C CA . LEU B 1 81 ? -3.225 -14.539 -1.62 1 98.94 81 LEU B CA 1
ATOM 1509 C C . LEU B 1 81 ? -2.893 -14.57 -0.131 1 98.94 81 LEU B C 1
ATOM 1511 O O . LEU B 1 81 ? -3.289 -13.672 0.616 1 98.94 81 LEU B O 1
ATOM 1515 N N . ARG B 1 82 ? -2.127 -15.578 0.317 1 98.94 82 ARG B N 1
ATOM 1516 C CA . ARG B 1 82 ? -1.645 -15.562 1.694 1 98.94 82 ARG B CA 1
ATOM 1517 C C . ARG B 1 82 ? -0.724 -14.375 1.944 1 98.94 82 ARG B C 1
ATOM 1519 O O . ARG B 1 82 ? -0.81 -13.727 2.988 1 98.94 82 ARG B O 1
ATOM 1526 N N . LEU B 1 83 ? 0.085 -14.062 1.034 1 98.94 83 LEU B N 1
ATOM 1527 C CA . LEU B 1 83 ? 0.997 -12.938 1.17 1 98.94 83 LEU B CA 1
ATOM 1528 C C . LEU B 1 83 ? 0.23 -11.617 1.188 1 98.94 83 LEU B C 1
ATOM 1530 O O . LEU B 1 83 ? 0.497 -10.75 2.025 1 98.94 83 LEU B O 1
ATOM 1534 N N . LEU B 1 84 ? -0.753 -11.469 0.329 1 98.94 84 LEU B N 1
ATOM 1535 C CA . LEU B 1 84 ? -1.512 -10.227 0.229 1 98.94 84 LEU B CA 1
ATOM 1536 C C . LEU B 1 84 ? -2.414 -10.039 1.443 1 98.94 84 LEU B C 1
ATOM 1538 O O . LEU B 1 84 ? -2.551 -8.93 1.958 1 98.94 84 LEU B O 1
ATOM 1542 N N . THR B 1 85 ? -3.018 -11.117 1.905 1 98.94 85 THR B N 1
ATOM 1543 C CA . THR B 1 85 ? -3.867 -11.008 3.086 1 98.94 85 THR B CA 1
ATOM 1544 C C . THR B 1 85 ? -3.023 -10.859 4.348 1 98.94 85 THR B C 1
ATOM 1546 O O . THR B 1 85 ? -3.443 -10.203 5.305 1 98.94 85 THR B O 1
ATOM 1549 N N . GLY B 1 86 ? -1.846 -11.43 4.363 1 98.88 86 GLY B N 1
ATOM 1550 C CA . GLY B 1 86 ? -0.887 -11.125 5.414 1 98.88 86 GLY B CA 1
ATOM 1551 C C . GLY B 1 86 ? -0.478 -9.664 5.445 1 98.88 86 GLY B C 1
ATOM 1552 O O . GLY B 1 86 ? -0.371 -9.07 6.516 1 98.88 86 GLY B O 1
ATOM 1553 N N . PHE B 1 87 ? -0.262 -9.109 4.242 1 98.88 87 PHE B N 1
ATOM 1554 C CA . PHE B 1 87 ? -0.032 -7.684 4.062 1 98.88 87 PHE B CA 1
ATOM 1555 C C . PHE B 1 87 ? -1.135 -6.871 4.73 1 98.88 87 PHE B C 1
ATOM 1557 O O . PHE B 1 87 ? -0.858 -6.016 5.574 1 98.88 87 PHE B O 1
ATOM 1564 N N . VAL B 1 88 ? -2.342 -7.223 4.449 1 98.94 88 VAL B N 1
ATOM 1565 C CA . VAL B 1 88 ? -3.486 -6.508 5.008 1 98.94 88 VAL B CA 1
ATOM 1566 C C . VAL B 1 88 ? -3.5 -6.656 6.527 1 98.94 88 VAL B C 1
ATOM 1568 O O . VAL B 1 88 ? -3.779 -5.699 7.246 1 98.94 88 VAL B O 1
ATOM 1571 N N . THR B 1 89 ? -3.178 -7.809 7.031 1 98.94 89 THR B N 1
ATOM 1572 C CA . THR B 1 89 ? -3.17 -8.078 8.469 1 98.94 89 THR B CA 1
ATOM 1573 C C . THR B 1 89 ? -2.123 -7.219 9.172 1 98.94 89 THR B C 1
ATOM 1575 O O . THR B 1 89 ? -2.422 -6.566 10.172 1 98.94 89 THR B O 1
ATOM 1578 N N . VAL B 1 90 ? -0.946 -7.152 8.602 1 98.81 90 VAL B N 1
ATOM 1579 C CA . VAL B 1 90 ? 0.164 -6.438 9.219 1 98.81 90 VAL B CA 1
ATOM 1580 C C . VAL B 1 90 ? -0.126 -4.938 9.234 1 98.81 90 VAL B C 1
ATOM 1582 O O . VAL B 1 90 ? 0.037 -4.273 10.258 1 98.81 90 VAL B O 1
ATOM 1585 N N . VAL B 1 91 ? -0.617 -4.414 8.086 1 98.56 91 VAL B N 1
ATOM 1586 C CA . VAL B 1 91 ? -0.875 -2.979 8.039 1 98.56 91 VAL B CA 1
ATOM 1587 C C . VAL B 1 91 ? -2.072 -2.639 8.922 1 98.56 91 VAL B C 1
ATOM 1589 O O . VAL B 1 91 ? -2.109 -1.577 9.547 1 98.56 91 VAL B O 1
ATOM 1592 N N . GLY B 1 92 ? -3.01 -3.543 9.055 1 98.62 92 GLY B N 1
ATOM 1593 C CA . GLY B 1 92 ? -4.129 -3.348 9.953 1 98.62 92 GLY B CA 1
ATOM 1594 C C . GLY B 1 92 ? -3.727 -3.359 11.422 1 98.62 92 GLY B C 1
ATOM 1595 O O . GLY B 1 92 ? -4.266 -2.596 12.227 1 98.62 92 GLY B O 1
ATOM 1596 N N . LEU B 1 93 ? -2.877 -4.273 11.805 1 98.81 93 LEU B N 1
ATOM 1597 C CA . LEU B 1 93 ? -2.379 -4.316 13.18 1 98.81 93 LEU B CA 1
ATOM 1598 C C . LEU B 1 93 ? -1.657 -3.023 13.531 1 98.81 93 LEU B C 1
ATOM 1600 O O . LEU B 1 93 ? -1.891 -2.451 14.602 1 98.81 93 LEU B O 1
ATOM 1604 N N . TYR B 1 94 ? -0.849 -2.576 12.664 1 98.75 94 TYR B N 1
ATOM 1605 C CA . TYR B 1 94 ? -0.118 -1.339 12.914 1 98.75 94 TYR B CA 1
ATOM 1606 C C . TYR B 1 94 ? -1.067 -0.149 12.984 1 98.75 94 TYR B C 1
ATOM 1608 O O . TYR B 1 94 ? -0.973 0.674 13.898 1 98.75 94 TYR B O 1
ATOM 1616 N N . GLY B 1 95 ? -1.983 -0.086 12.023 1 97.19 95 GLY B N 1
ATOM 1617 C CA . GLY B 1 95 ? -2.965 0.986 12.023 1 97.19 95 GLY B CA 1
ATOM 1618 C C . GLY B 1 95 ? -3.855 0.976 13.25 1 97.19 95 GLY B C 1
ATOM 1619 O O . GLY B 1 95 ? -4.18 2.031 13.797 1 97.19 95 GLY B O 1
ATOM 1620 N N . GLY B 1 96 ? -4.219 -0.225 13.688 1 97.56 96 GLY B N 1
ATOM 1621 C CA . GLY B 1 96 ? -5.004 -0.338 14.906 1 97.56 96 GLY B CA 1
ATOM 1622 C C . GLY B 1 96 ? -4.27 0.156 16.141 1 97.56 96 GLY B C 1
ATOM 1623 O O . GLY B 1 96 ? -4.883 0.713 17.047 1 97.56 96 GLY B O 1
ATOM 1624 N N . ALA B 1 97 ? -2.988 -0.005 16.141 1 97.56 97 ALA B N 1
ATOM 1625 C CA . ALA B 1 97 ? -2.16 0.362 17.281 1 97.56 97 ALA B CA 1
ATOM 1626 C C . ALA B 1 97 ? -1.829 1.852 17.266 1 97.56 97 ALA B C 1
ATOM 1628 O O . ALA B 1 97 ? -1.601 2.455 18.312 1 97.56 97 ALA B O 1
ATOM 1629 N N . THR B 1 98 ? -1.874 2.486 16.078 1 96.12 98 THR B N 1
ATOM 1630 C CA . THR B 1 98 ? -1.285 3.818 15.992 1 96.12 98 THR B CA 1
ATOM 1631 C C . THR B 1 98 ? -2.318 4.84 15.523 1 96.12 98 THR B C 1
ATOM 1633 O O . THR B 1 98 ? -2.193 6.031 15.812 1 96.12 98 THR B O 1
ATOM 1636 N N . VAL B 1 99 ? -3.324 4.355 14.766 1 94.12 99 VAL B N 1
ATOM 1637 C CA . VAL B 1 99 ? -4.277 5.281 14.164 1 94.12 99 VAL B CA 1
ATOM 1638 C C . VAL B 1 99 ? -5.609 5.207 14.898 1 94.12 99 VAL B C 1
ATOM 1640 O O . VAL B 1 99 ? -6.062 6.195 15.477 1 94.12 99 VAL B O 1
ATOM 1643 N N . SER B 1 100 ? -6.203 4.008 14.906 1 95.38 100 SER B N 1
ATOM 1644 C CA . SER B 1 100 ? -7.504 3.812 15.547 1 95.38 100 SER B CA 1
ATOM 1645 C C . SER B 1 100 ? -7.762 2.338 15.828 1 95.38 100 SER B C 1
ATOM 1647 O O . SER B 1 100 ? -7.551 1.485 14.969 1 95.38 100 SER B O 1
ATOM 1649 N N . LYS B 1 101 ? -8.375 2.025 16.922 1 96.38 101 LYS B N 1
ATOM 1650 C CA . LYS B 1 101 ? -8.688 0.649 17.297 1 96.38 101 LYS B CA 1
ATOM 1651 C C . LYS B 1 101 ? -9.695 0.028 16.344 1 96.38 101 LYS B C 1
ATOM 1653 O O . LYS B 1 101 ? -9.734 -1.193 16.188 1 96.38 101 LYS B O 1
ATOM 1658 N N . LYS B 1 102 ? -10.438 0.874 15.68 1 96.69 102 LYS B N 1
ATOM 1659 C CA . LYS B 1 102 ? -11.414 0.416 14.703 1 96.69 102 LYS B CA 1
ATOM 1660 C C . LYS B 1 102 ? -10.742 -0.381 13.586 1 96.69 102 LYS B C 1
ATOM 1662 O O . LYS B 1 102 ? -11.328 -1.314 13.039 1 96.69 102 LYS B O 1
ATOM 1667 N N . ILE B 1 103 ? -9.5 -0.109 13.344 1 97.5 103 ILE B N 1
ATOM 1668 C CA . ILE B 1 103 ? -8.781 -0.714 12.234 1 97.5 103 ILE B CA 1
ATOM 1669 C C . ILE B 1 103 ? -8.484 -2.18 12.539 1 97.5 103 ILE B C 1
ATOM 1671 O O . ILE B 1 103 ? -8.43 -3.016 11.633 1 97.5 103 ILE B O 1
ATOM 1675 N N . TYR B 1 104 ? -8.422 -2.539 13.805 1 98.19 104 TYR B N 1
ATOM 1676 C CA . TYR B 1 104 ? -8.297 -3.947 14.156 1 98.19 104 TYR B CA 1
ATOM 1677 C C . TYR B 1 104 ? -9.477 -4.75 13.625 1 98.19 104 TYR B C 1
ATOM 1679 O O . TYR B 1 104 ? -9.289 -5.82 13.039 1 98.19 104 TYR B O 1
ATOM 1687 N N . PHE B 1 105 ? -10.641 -4.125 13.664 1 97.81 105 PHE B N 1
ATOM 1688 C CA . PHE B 1 105 ? -11.867 -4.859 13.383 1 97.81 105 PHE B CA 1
ATOM 1689 C C . PHE B 1 105 ? -12.203 -4.793 11.898 1 97.81 105 PHE B C 1
ATOM 1691 O O . PHE B 1 105 ? -12.766 -5.734 11.336 1 97.81 105 PHE B O 1
ATOM 1698 N N . VAL B 1 106 ? -11.836 -3.717 11.266 1 97.19 106 VAL B N 1
ATOM 1699 C CA . VAL B 1 106 ? -12.227 -3.494 9.883 1 97.19 106 VAL B CA 1
ATOM 1700 C C . VAL B 1 106 ? -11.195 -4.117 8.945 1 97.19 106 VAL B C 1
ATOM 1702 O O . VAL B 1 106 ? -11.539 -4.566 7.844 1 97.19 106 VAL B O 1
ATOM 1705 N N . GLN B 1 107 ? -9.992 -4.176 9.453 1 98.25 107 GLN B N 1
ATOM 1706 C CA . GLN B 1 107 ? -8.938 -4.551 8.516 1 98.25 107 GLN B CA 1
ATOM 1707 C C . GLN B 1 107 ? -8.094 -5.703 9.062 1 98.25 107 GLN B C 1
ATOM 1709 O O . GLN B 1 107 ? -8.047 -6.777 8.453 1 98.25 107 GLN B O 1
ATOM 1714 N N . ALA B 1 108 ? -7.543 -5.582 10.281 1 98.75 108 ALA B N 1
ATOM 1715 C CA . ALA B 1 108 ? -6.602 -6.574 10.797 1 98.75 108 ALA B CA 1
ATOM 1716 C C . ALA B 1 108 ? -7.273 -7.93 10.977 1 98.75 108 ALA B C 1
ATOM 1718 O O . ALA B 1 108 ? -6.785 -8.945 10.469 1 98.75 108 ALA B O 1
ATOM 1719 N N . ILE B 1 109 ? -8.336 -7.941 11.633 1 98.75 109 ILE B N 1
ATOM 1720 C CA . ILE B 1 109 ? -9.016 -9.195 11.938 1 98.75 109 ILE B CA 1
ATOM 1721 C C . ILE B 1 109 ? -9.57 -9.812 10.656 1 98.75 109 ILE B C 1
ATOM 1723 O O . ILE B 1 109 ? -9.305 -10.977 10.359 1 98.75 109 ILE B O 1
ATOM 1727 N N . PRO B 1 110 ? -10.273 -9.078 9.82 1 98.75 110 PRO B N 1
ATOM 1728 C CA . PRO B 1 110 ? -10.711 -9.664 8.555 1 98.75 110 PRO B CA 1
ATOM 1729 C C . PRO B 1 110 ? -9.547 -10.18 7.711 1 98.75 110 PRO B C 1
ATOM 1731 O O . PRO B 1 110 ? -9.648 -11.25 7.102 1 98.75 110 PRO B O 1
ATOM 1734 N N . GLY B 1 111 ? -8.43 -9.422 7.633 1 98.88 111 GLY B N 1
ATOM 1735 C CA . GLY B 1 111 ? -7.254 -9.891 6.922 1 98.88 111 GLY B CA 1
ATOM 1736 C C . GLY B 1 111 ? -6.703 -11.195 7.465 1 98.88 111 GLY B C 1
ATOM 1737 O O . GLY B 1 111 ? -6.422 -12.117 6.703 1 98.88 111 GLY B O 1
ATOM 1738 N N . ALA B 1 112 ? -6.637 -11.258 8.781 1 98.81 112 ALA B N 1
ATOM 1739 C CA . ALA B 1 112 ? -6.098 -12.445 9.445 1 98.81 112 ALA B CA 1
ATOM 1740 C C . ALA B 1 112 ? -7.008 -13.648 9.234 1 98.81 112 ALA B C 1
ATOM 1742 O O . ALA B 1 112 ? -6.527 -14.758 8.969 1 98.81 112 ALA B O 1
ATOM 1743 N N . LEU B 1 113 ? -8.25 -13.43 9.367 1 98.62 113 LEU B N 1
ATOM 1744 C CA . LEU B 1 113 ? -9.203 -14.516 9.156 1 98.62 113 LEU B CA 1
ATOM 1745 C C . LEU B 1 113 ? -9.133 -15.031 7.727 1 98.62 113 LEU B C 1
ATOM 1747 O O . LEU B 1 113 ? -9.086 -16.234 7.496 1 98.62 113 LEU B O 1
ATOM 1751 N N . THR B 1 114 ? -9.164 -14.102 6.805 1 98.81 114 THR B N 1
ATOM 1752 C CA . THR B 1 114 ? -9.047 -14.5 5.406 1 98.81 114 THR B CA 1
ATOM 1753 C C . THR B 1 114 ? -7.762 -15.289 5.168 1 98.81 114 THR B C 1
ATOM 1755 O O . THR B 1 114 ? -7.785 -16.359 4.559 1 98.81 114 THR B O 1
ATOM 1758 N N . CYS B 1 115 ? -6.66 -14.805 5.711 1 98.81 115 CYS B N 1
ATOM 1759 C CA . CYS B 1 115 ? -5.367 -15.469 5.559 1 98.81 115 CYS B CA 1
ATOM 1760 C C . CYS B 1 115 ? -5.406 -16.875 6.121 1 98.81 115 CYS B C 1
ATOM 1762 O O . CYS B 1 115 ? -4.949 -17.828 5.477 1 98.81 115 CYS B O 1
ATOM 1764 N N . LEU B 1 116 ? -5.992 -17 7.246 1 98.56 116 LEU B N 1
ATOM 1765 C CA . LEU B 1 116 ? -6.066 -18.281 7.914 1 98.56 116 LEU B CA 1
ATOM 1766 C C . LEU B 1 116 ? -6.848 -19.297 7.074 1 98.56 116 LEU B C 1
ATOM 1768 O O . LEU B 1 116 ? -6.449 -20.453 6.953 1 98.56 116 LEU B O 1
ATOM 1772 N N . THR B 1 117 ? -7.938 -18.922 6.453 1 98.38 117 THR B N 1
ATOM 1773 C CA . THR B 1 117 ? -8.773 -19.828 5.676 1 98.38 117 THR B CA 1
ATOM 1774 C C . THR B 1 117 ? -8.031 -20.328 4.445 1 98.38 117 THR B C 1
ATOM 1776 O O . THR B 1 117 ? -8.398 -21.344 3.865 1 98.38 117 THR B O 1
ATOM 1779 N N . LEU B 1 118 ? -7.012 -19.672 4.02 1 98.56 118 LEU B N 1
ATOM 1780 C CA . LEU B 1 118 ? -6.285 -20.016 2.803 1 98.56 118 LEU B CA 1
ATOM 1781 C C . LEU B 1 118 ? -5.309 -21.156 3.062 1 98.56 118 LEU B C 1
ATOM 1783 O O . LEU B 1 118 ? -4.707 -21.688 2.127 1 98.56 118 LEU B O 1
ATOM 1787 N N . PHE B 1 119 ? -5.18 -21.547 4.32 1 96.75 119 PHE B N 1
ATOM 1788 C CA . PHE B 1 119 ? -4.297 -22.656 4.672 1 96.75 119 PHE B CA 1
ATOM 1789 C C . PHE B 1 119 ? -5.078 -23.969 4.773 1 96.75 119 PHE B C 1
ATOM 1791 O O . PHE B 1 119 ? -4.492 -25.031 4.98 1 96.75 119 PHE B O 1
ATOM 1798 N N . PHE B 1 120 ? -6.414 -23.891 4.543 1 89.94 120 PHE B N 1
ATOM 1799 C CA . PHE B 1 120 ? -7.258 -25.062 4.672 1 89.94 120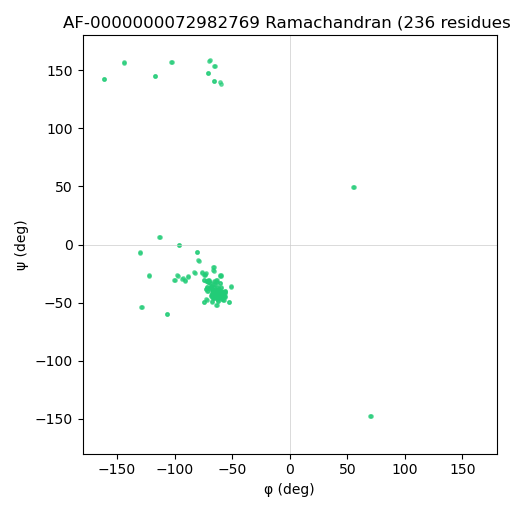 PHE B CA 1
ATOM 1800 C C . PHE B 1 120 ? -8.094 -25.281 3.412 1 89.94 120 PHE B C 1
ATOM 1802 O O . PHE B 1 120 ? -8.398 -24.312 2.699 1 89.94 120 PHE B O 1
#

pLDDT: mean 98.0, std 1.41, range [89.94, 98.94]

Sequence (240 aa):
MSLISTLLVGLLGLLHLTIMALEMFGKPESQAENFSMPLAFVKQPNAQIALKNQGIYNGALAVVMLLSLVLLHGIDQLITLRLLTGFVTVVGLYGGATVSKKIYFVQAIPGALTCLTLFFMSLISTLLVGLLGLLHLTIMALEMFGKPESQAENFSMPLAFVKQPNAQIALKNQGIYNGALAVVMLLSLVLLHGIDQLITLRLLTGFVTVVGLYGGATVSKKIYFVQAIPGALTCLTLFF

Foldseek 3Di:
DDPVLLVLLLVLLVLLLVQLCCLQPNDLVSVCVVQVHDSVQCPDPVVSVVSNVVSVVSNVLSVVSNVLSVPDDDPVSLVVNLVSLVVQQVVLVVSCVPTHVVSCVSTNVSSVVSNVVSVD/DDPVLLVLLLVLLVLLLVQLCCLQPNDLVSVCVVQVHDSVQCPDPVVSVVSNVVSVVSNVLSVVSNVLSVPDDDPVSLVVNLVSLVVQQVVLVVSCVPTHVVSCVSTNVSSVVSNVVSVD

Nearest PDB structures (foldseek):
  8a6m-assembly1_A  TM=4.540E-01  e=2.371E+00  Homo sapiens
  8a6m-assembly1_A  TM=4.542E-01  e=2.371E+00  Homo sapiens

InterPro domains:
  IPR009732 Protein of unknown function DUF1304 [PF06993] (11-118)
  IPR009732 Protein of unknown function DUF1304 [PTHR38446] (1-119)

Radius of gyration: 17.26 Å; Cα contacts (8 Å, |Δi|>4): 334; chains: 2; bounding box: 34×48×39 Å